Protein 6H56 (pdb70)

Structure (mmCIF, N/CA/C/O backbone):
data_6H56
#
_entry.id   6H56
#
_cell.length_a   78.310
_cell.length_b   78.310
_cell.length_c   115.344
_cell.angle_alpha   90.00
_cell.angle_beta   90.00
_cell.angle_gamma   120.00
#
_symmetry.space_group_name_H-M   'P 31'
#
loop_
_entity.id
_entity.type
_entity.pdbx_description
1 polymer 'Effector domain of Pseudomonas aeruginosa VgrG2b'
2 non-polymer 'ZINC ION'
#
loop_
_atom_site.group_PDB
_atom_site.id
_atom_site.type_symbol
_atom_site.label_atom_id
_atom_site.label_alt_id
_atom_site.label_comp_id
_atom_site.label_asym_id
_atom_site.label_entity_id
_atom_site.label_seq_id
_atom_site.pdbx_PDB_ins_code
_atom_site.Cartn_x
_atom_site.Cartn_y
_atom_site.Cartn_z
_atom_site.occupancy
_atom_site.B_iso_or_equiv
_atom_site.auth_seq_id
_atom_site.auth_comp_id
_atom_site.auth_asym_id
_atom_site.auth_atom_id
_atom_site.pdbx_PDB_model_num
ATOM 1 N N . SER A 1 68 ? 16.656 32.003 80.787 1.00 151.79 833 SER A N 1
ATOM 2 C CA . SER A 1 68 ? 15.424 32.098 79.991 1.00 147.13 833 SER A CA 1
ATOM 3 C C . SER A 1 68 ? 15.189 33.503 79.343 1.00 146.64 833 SER A C 1
ATOM 4 O O . SER A 1 68 ? 14.824 33.511 78.160 1.00 142.19 833 SER A O 1
ATOM 7 N N . PRO A 1 69 ? 15.409 34.688 80.019 1.00 143.26 834 PRO A N 1
ATOM 8 C CA . PRO A 1 69 ? 15.259 35.977 79.302 1.00 138.25 834 PRO A CA 1
ATOM 9 C C . PRO A 1 69 ? 16.451 36.199 78.355 1.00 136.20 834 PRO A C 1
ATOM 10 O O . PRO A 1 69 ? 16.388 37.031 77.444 1.00 131.70 834 PRO A O 1
ATOM 14 N N . ALA A 1 70 ? 17.533 35.412 78.580 1.00 132.62 835 ALA A N 1
ATOM 15 C CA . ALA A 1 70 ? 18.752 35.337 77.784 1.00 130.60 835 ALA A CA 1
ATOM 16 C C . ALA A 1 70 ? 18.428 34.686 76.431 1.00 126.30 835 ALA A C 1
ATOM 17 O O . ALA A 1 70 ? 18.910 35.149 75.397 1.00 122.23 835 ALA A O 1
ATOM 19 N N . SER A 1 71 ? 17.580 33.634 76.454 1.00 120.94 836 SER A N 1
ATOM 20 C CA . SER A 1 71 ? 17.121 32.856 75.302 1.00 117.12 836 SER A CA 1
ATOM 21 C C . SER A 1 71 ? 16.274 33.694 74.356 1.00 115.91 836 SER A C 1
ATOM 22 O O . SER A 1 71 ? 16.335 33.481 73.146 1.00 111.72 836 SER A O 1
ATOM 25 N N . ALA A 1 72 ? 15.464 34.629 74.915 1.00 112.81 837 ALA A N 1
ATOM 26 C CA . ALA A 1 72 ? 14.566 35.521 74.174 1.00 108.82 837 ALA A CA 1
ATOM 27 C C . ALA A 1 72 ? 15.315 36.449 73.204 1.00 110.31 837 ALA A C 1
ATOM 28 O O . ALA A 1 72 ? 15.115 36.326 71.993 1.00 106.84 837 ALA A O 1
ATOM 30 N N . VAL A 1 73 ? 16.205 37.333 73.728 1.00 108.75 838 VAL A N 1
ATOM 31 C CA . VAL A 1 73 ? 17.036 38.264 72.946 1.00 108.01 838 VAL A CA 1
ATOM 32 C C . VAL A 1 73 ? 17.822 37.477 71.891 1.00 110.53 838 VAL A C 1
ATOM 33 O O . VAL A 1 73 ? 17.812 37.861 70.724 1.00 108.40 838 VAL A O 1
ATOM 37 N N . ALA A 1 74 ? 18.455 36.357 72.299 1.00 108.05 839 ALA A N 1
ATOM 38 C CA . ALA A 1 74 ? 19.231 35.481 71.428 1.00 107.39 839 ALA A CA 1
ATOM 39 C C . ALA A 1 74 ? 18.386 34.898 70.300 1.00 105.96 839 ALA A C 1
ATOM 40 O O . ALA A 1 74 ? 18.711 35.114 69.136 1.00 103.78 839 ALA A O 1
ATOM 42 N N . GLY A 1 75 ? 17.293 34.218 70.657 1.00 100.85 840 GLY A N 1
ATOM 43 C CA . GLY A 1 75 ? 16.356 33.582 69.729 1.00 96.67 840 GLY A CA 1
ATOM 44 C C . GLY A 1 75 ? 15.786 34.516 68.682 1.00 93.95 840 GLY A C 1
ATOM 45 O O . GLY A 1 75 ? 15.772 34.170 67.496 1.00 90.03 840 GLY A O 1
ATOM 46 N N . ILE A 1 76 ? 15.341 35.726 69.118 1.00 89.42 841 ILE A N 1
ATOM 47 C CA . ILE A 1 76 ? 14.783 36.770 68.245 1.00 86.06 841 ILE A CA 1
ATOM 48 C C . ILE A 1 76 ? 15.859 37.264 67.269 1.00 90.67 841 ILE A C 1
ATOM 49 O O . ILE A 1 76 ? 15.630 37.204 66.062 1.00 87.62 841 ILE A O 1
ATOM 54 N N . ALA A 1 77 ? 17.043 37.688 67.786 1.00 90.73 842 ALA A N 1
ATOM 55 C CA . ALA A 1 77 ? 18.174 38.145 66.965 1.00 91.64 842 ALA A CA 1
ATOM 56 C C . ALA A 1 77 ? 18.609 37.092 65.946 1.00 96.13 842 ALA A C 1
ATOM 57 O O . ALA A 1 77 ? 18.720 37.434 64.772 1.00 95.81 842 ALA A O 1
ATOM 59 N N . ALA A 1 78 ? 18.783 35.809 66.373 1.00 93.15 843 ALA A N 1
ATOM 60 C CA . ALA A 1 78 ? 19.153 34.680 65.508 1.00 93.19 843 ALA A CA 1
ATOM 61 C C . ALA A 1 78 ? 18.122 34.470 64.381 1.00 97.40 843 ALA A C 1
ATOM 62 O O . ALA A 1 78 ? 18.488 34.103 63.260 1.00 97.23 843 ALA A O 1
ATOM 64 N N . ALA A 1 79 ? 16.839 34.732 64.682 1.00 93.61 844 ALA A N 1
ATOM 65 C CA . ALA A 1 79 ? 15.757 34.617 63.716 1.00 91.19 844 ALA A CA 1
ATOM 66 C C . ALA A 1 79 ? 15.794 35.766 62.692 1.00 94.90 844 ALA A C 1
ATOM 67 O O . ALA A 1 79 ? 15.547 35.527 61.507 1.00 93.72 844 ALA A O 1
ATOM 69 N N . VAL A 1 80 ? 16.125 36.998 63.136 1.00 92.33 845 VAL A N 1
ATOM 70 C CA . VAL A 1 80 ? 16.241 38.154 62.242 1.00 91.99 845 VAL A CA 1
ATOM 71 C C . VAL A 1 80 ? 17.517 38.016 61.404 1.00 98.48 845 VAL A C 1
ATOM 72 O O . VAL A 1 80 ? 17.484 38.317 60.214 1.00 98.72 845 VAL A O 1
ATOM 76 N N . GLY A 1 81 ? 18.604 37.535 62.020 1.00 96.55 846 GLY A N 1
ATOM 77 C CA . GLY A 1 81 ? 19.886 37.297 61.357 1.00 98.79 846 GL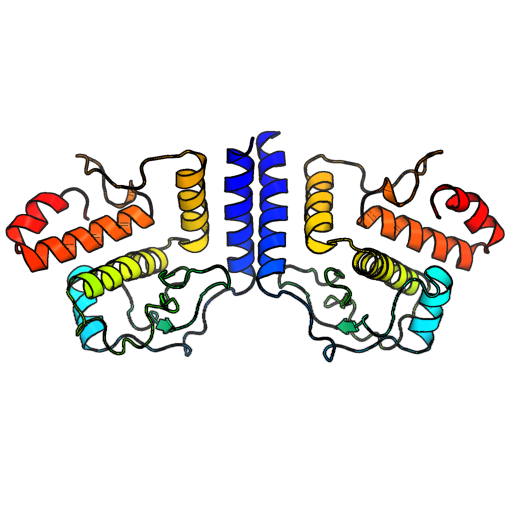Y A CA 1
ATOM 78 C C . GLY A 1 81 ? 19.737 36.351 60.185 1.00 101.55 846 GLY A C 1
ATOM 79 O O . GLY A 1 81 ? 20.190 36.650 59.076 1.00 102.44 846 GLY A O 1
ATOM 80 N N . ALA A 1 82 ? 19.009 35.238 60.413 1.00 95.95 847 ALA A N 1
ATOM 81 C CA . ALA A 1 82 ? 18.677 34.242 59.396 1.00 94.36 847 ALA A CA 1
ATOM 82 C C . ALA A 1 82 ? 17.815 34.864 58.291 1.00 94.50 847 ALA A C 1
ATOM 83 O O . ALA A 1 82 ? 17.948 34.475 57.133 1.00 93.46 847 ALA A O 1
ATOM 85 N N . ALA A 1 83 ? 16.949 35.844 58.643 1.00 89.83 848 ALA A N 1
ATOM 86 C CA . ALA A 1 83 ? 16.095 36.530 57.665 1.00 88.13 848 ALA A CA 1
ATOM 87 C C . ALA A 1 83 ? 16.912 37.457 56.776 1.00 95.89 848 ALA A C 1
ATOM 88 O O . ALA A 1 83 ? 16.706 37.441 55.562 1.00 95.51 848 ALA A O 1
ATOM 90 N N . VAL A 1 84 ? 17.862 38.233 57.361 1.00 95.48 849 VAL A N 1
ATOM 91 C CA . VAL A 1 84 ? 18.737 39.123 56.585 1.00 98.39 849 VAL A CA 1
ATOM 92 C C . VAL A 1 84 ? 19.548 38.264 55.601 1.00 105.37 849 VAL A C 1
ATOM 93 O O . VAL A 1 84 ? 19.657 38.631 54.431 1.00 106.88 849 VAL A O 1
ATOM 97 N N . ALA A 1 85 ? 20.047 37.095 56.070 1.00 102.34 850 ALA A N 1
ATOM 98 C CA . ALA A 1 85 ? 20.821 36.123 55.283 1.00 104.87 850 ALA A CA 1
ATOM 99 C C . ALA A 1 85 ? 20.084 35.634 54.039 1.00 104.23 850 ALA A C 1
ATOM 100 O O . ALA A 1 85 ? 20.643 35.711 52.948 1.00 104.79 850 ALA A O 1
ATOM 102 N N . VAL A 1 86 ? 18.822 35.180 54.203 1.00 96.74 851 VAL A N 1
ATOM 103 C CA . VAL A 1 86 ? 17.946 34.703 53.117 1.00 94.25 851 VAL A CA 1
ATOM 104 C C . VAL A 1 86 ? 17.609 35.878 52.172 1.00 98.96 851 VAL A C 1
ATOM 105 O O . VAL A 1 86 ? 17.591 35.713 50.951 1.00 99.48 851 VAL A O 1
ATOM 109 N N . GLY A 1 87 ? 17.397 37.053 52.764 1.00 96.14 852 GLY A N 1
ATOM 110 C CA . GLY A 1 87 ? 17.093 38.292 52.058 1.00 96.68 852 GLY A CA 1
ATOM 111 C C . GLY A 1 87 ? 18.196 38.726 51.123 1.00 105.14 852 GLY A C 1
ATOM 112 O O . GLY A 1 87 ? 17.943 38.936 49.934 1.00 105.18 852 GLY A O 1
ATOM 113 N N . LYS A 1 88 ? 19.429 38.835 51.663 1.00 105.65 853 LYS A N 1
ATOM 114 C CA . LYS A 1 88 ? 20.648 39.203 50.941 1.00 110.81 853 LYS A CA 1
ATOM 115 C C . LYS A 1 88 ? 21.011 38.124 49.912 1.00 118.02 853 LYS A C 1
ATOM 116 O O . LYS A 1 88 ? 21.320 38.458 48.758 1.00 120.71 853 LYS A O 1
ATOM 122 N N . LEU A 1 89 ? 20.955 36.829 50.332 1.00 113.63 854 LEU A N 1
ATOM 123 C CA . LEU A 1 89 ? 21.312 35.665 49.511 1.00 115.47 854 LEU A CA 1
ATOM 124 C C . LEU A 1 89 ? 20.499 35.554 48.230 1.00 118.92 854 LEU A C 1
ATOM 125 O O . LEU A 1 89 ? 21.034 35.847 47.160 1.00 122.34 854 LEU A O 1
ATOM 130 N N . LEU A 1 90 ? 19.213 35.170 48.334 1.00 111.42 855 LEU A N 1
ATOM 131 C CA . LEU A 1 90 ? 18.320 35.034 47.179 1.00 110.58 855 LEU A CA 1
ATOM 132 C C . LEU A 1 90 ? 17.466 36.303 46.939 1.00 115.42 855 LEU A C 1
ATOM 133 O O . LEU A 1 90 ? 16.276 36.209 46.609 1.00 113.95 855 LEU A O 1
ATOM 138 N N . GLY A 1 91 ? 18.106 37.469 47.071 1.00 114.54 856 GLY A N 1
ATOM 139 C CA . GLY A 1 91 ? 17.499 38.788 46.920 1.00 114.25 856 GLY A CA 1
ATOM 140 C C . GLY A 1 91 ? 16.680 39.028 45.665 1.00 121.26 856 GLY A C 1
ATOM 141 O O . GLY A 1 91 ? 17.212 38.946 44.553 1.00 125.18 856 GLY A O 1
ATOM 142 N N . GLY A 1 92 ? 15.386 39.315 45.855 1.00 115.57 857 GLY A N 1
ATOM 143 C CA . GLY A 1 92 ? 14.445 39.611 44.778 1.00 115.99 857 GLY A CA 1
ATOM 144 C C . GLY A 1 92 ? 14.036 38.419 43.928 1.00 121.72 857 GLY A C 1
ATOM 145 O O . GLY A 1 92 ? 14.897 37.650 43.481 1.00 125.83 857 GLY A O 1
ATOM 146 N N . PRO A 1 93 ? 12.722 38.260 43.628 1.00 114.30 858 PRO A N 1
ATOM 147 C CA . PRO A 1 93 ? 12.296 37.115 42.807 1.00 113.68 858 PRO A CA 1
ATOM 148 C C . PRO A 1 93 ? 12.278 37.390 41.302 1.00 118.45 858 PRO A C 1
ATOM 149 O O . PRO A 1 93 ? 12.189 38.548 40.886 1.00 118.86 858 PRO A O 1
ATOM 153 N N . ASP A 1 94 ? 12.338 36.313 40.487 1.00 115.86 859 ASP A N 1
ATOM 154 C CA . ASP A 1 94 ? 12.283 36.389 39.023 1.00 119.17 859 ASP A CA 1
ATOM 155 C C . ASP A 1 94 ? 10.833 36.665 38.590 1.00 120.99 859 ASP A C 1
ATOM 156 O O . ASP A 1 94 ? 9.967 35.781 38.684 1.00 117.95 859 ASP A O 1
ATOM 161 N N . ALA A 1 95 ? 10.572 37.909 38.136 1.00 118.96 860 ALA A N 1
ATOM 162 C CA . ALA A 1 95 ? 9.249 38.377 37.702 1.00 117.71 860 ALA A CA 1
ATOM 163 C C . ALA A 1 95 ? 8.568 37.436 36.712 1.00 123.86 860 ALA A C 1
ATOM 164 O O . ALA A 1 95 ? 7.357 37.237 36.804 1.00 121.29 860 ALA A O 1
ATOM 166 N N . GLU A 1 96 ? 9.360 36.837 35.793 1.00 125.17 861 GLU A N 1
ATOM 167 C CA . GLU A 1 96 ? 8.912 35.906 34.745 1.00 127.42 861 GLU A CA 1
ATOM 168 C C . GLU A 1 96 ? 8.664 34.461 35.234 1.00 127.47 861 GLU A C 1
ATOM 169 O O . GLU A 1 96 ? 8.033 33.678 34.505 1.00 128.84 861 GLU A O 1
ATOM 175 N N . ALA A 1 97 ? 9.151 34.112 36.456 1.00 118.03 862 ALA A N 1
ATOM 176 C CA . ALA A 1 97 ? 9.005 32.772 37.029 1.00 114.84 862 ALA A CA 1
ATOM 177 C C . ALA A 1 97 ? 7.728 32.601 37.814 1.00 110.85 862 ALA A C 1
ATOM 178 O O . ALA A 1 97 ? 7.181 33.577 38.327 1.00 107.32 862 ALA A O 1
ATOM 180 N N . GLY A 1 98 ? 7.273 31.354 37.904 1.00 105.00 863 GLY A N 1
ATOM 181 C CA . GLY A 1 98 ? 6.076 30.986 38.643 1.00 100.21 863 GLY A CA 1
ATOM 182 C C . GLY A 1 98 ? 4.853 30.795 37.784 1.00 103.57 863 GLY A C 1
ATOM 183 O O . GLY A 1 98 ? 4.774 29.841 37.014 1.00 107.36 863 GLY A O 1
ATOM 184 N N . ARG A 1 99 ? 3.883 31.702 37.935 1.00 96.40 864 ARG A N 1
ATOM 185 C CA . ARG A 1 99 ? 2.560 31.715 37.285 1.00 95.77 864 ARG A CA 1
ATOM 186 C C . ARG A 1 99 ? 1.910 33.045 37.708 1.00 96.74 864 ARG A C 1
ATOM 187 O O . ARG A 1 99 ? 2.087 33.446 38.850 1.00 93.87 864 ARG A O 1
ATOM 195 N N . ALA A 1 100 ? 1.194 33.741 36.823 1.00 94.57 865 ALA A N 1
ATOM 196 C CA . ALA A 1 100 ? 0.560 35.005 37.226 1.00 92.78 865 ALA A CA 1
ATOM 197 C C . ALA A 1 100 ? -0.875 34.767 37.647 1.00 93.97 865 ALA A C 1
ATOM 198 O O . ALA A 1 100 ? -1.456 33.752 37.267 1.00 95.05 865 ALA A O 1
ATOM 200 N N . LEU A 1 101 ? -1.455 35.690 38.435 1.00 87.81 866 LEU A N 1
ATOM 201 C CA . LEU A 1 101 ? -2.842 35.572 38.921 1.00 85.75 866 LEU A CA 1
ATOM 202 C C . LEU A 1 101 ? -3.852 35.364 37.779 1.00 92.11 866 LEU A C 1
ATOM 203 O O . LEU A 1 101 ? -3.737 36.004 36.731 1.00 93.76 866 LEU A O 1
ATOM 208 N N . SER A 1 102 ? -4.828 34.470 37.988 1.00 89.02 867 SER A N 1
ATOM 209 C CA . SER A 1 102 ? -5.891 34.205 37.018 1.00 92.21 867 SER A CA 1
ATOM 210 C C . SER A 1 102 ? -6.965 35.309 37.068 1.00 96.72 867 SER A C 1
ATOM 211 O O . SER A 1 102 ? -7.018 36.086 38.027 1.00 93.65 867 SER A O 1
ATOM 214 N N . GLU A 1 103 ? -7.832 35.353 36.048 1.00 97.14 868 GLU A N 1
ATOM 215 C CA . GLU A 1 103 ? -8.918 36.329 35.923 1.00 98.36 868 GLU A CA 1
ATOM 216 C C . GLU A 1 103 ? -9.800 36.342 37.185 1.00 102.33 868 GLU A C 1
ATOM 217 O O . GLU A 1 103 ? -10.027 37.411 37.756 1.00 102.26 868 GLU A O 1
ATOM 223 N N . GLY A 1 104 ? -10.213 35.154 37.640 1.00 98.15 869 GLY A N 1
ATOM 224 C CA . GLY A 1 104 ? -11.008 34.974 38.851 1.00 95.94 869 GLY A CA 1
ATOM 225 C C . GLY A 1 104 ? -10.272 35.399 40.109 1.00 95.56 869 GLY A C 1
ATOM 226 O O . GLY A 1 104 ? -10.859 36.049 40.976 1.00 93.26 869 GLY A O 1
ATOM 227 N N . GLU A 1 105 ? -8.972 35.042 40.207 1.00 91.18 870 GLU A N 1
ATOM 228 C CA . GLU A 1 105 ? -8.096 35.396 41.329 1.00 88.39 870 GLU A CA 1
ATOM 229 C C . GLU A 1 105 ? -7.923 36.913 41.430 1.00 92.25 870 GLU A C 1
ATOM 230 O O . GLU A 1 105 ? -7.963 37.437 42.544 1.00 89.52 870 GLU A O 1
ATOM 236 N N . ILE A 1 106 ? -7.730 37.616 40.273 1.00 91.35 871 ILE A N 1
ATOM 237 C CA . ILE A 1 106 ? -7.578 39.081 40.234 1.00 91.72 871 ILE A CA 1
ATOM 238 C C . ILE A 1 106 ? -8.876 39.703 40.707 1.00 96.20 871 ILE A C 1
ATOM 239 O O . ILE A 1 106 ? -8.833 40.637 41.503 1.00 96.16 871 ILE A O 1
ATOM 244 N N . SER A 1 107 ? -10.021 39.147 40.264 1.00 92.81 872 SER A N 1
ATOM 245 C CA . SER A 1 107 ? -11.344 39.608 40.671 1.00 93.32 872 SER A CA 1
ATOM 246 C C . SER A 1 107 ? -11.539 39.429 42.171 1.00 95.68 872 SER A C 1
ATOM 247 O O . SER A 1 107 ? -12.005 40.360 42.834 1.00 96.63 872 SER A O 1
ATOM 250 N N . LEU A 1 108 ? -11.165 38.244 42.704 1.00 89.57 873 LEU A N 1
ATOM 251 C CA . LEU A 1 108 ? -11.303 37.893 44.123 1.00 87.27 873 LEU A CA 1
ATOM 252 C C . LEU A 1 108 ? -10.603 38.920 45.015 1.00 90.56 873 LEU A C 1
ATOM 253 O O . LEU A 1 108 ? -11.244 39.525 45.870 1.00 91.21 873 LEU A O 1
ATOM 258 N N . ALA A 1 109 ? -9.313 39.157 44.756 1.00 86.03 874 ALA A N 1
ATOM 259 C CA . ALA A 1 109 ? -8.478 40.099 45.487 1.00 84.39 874 ALA A CA 1
ATOM 260 C C . ALA A 1 109 ? -8.911 41.541 45.266 1.00 89.65 874 ALA A C 1
ATOM 261 O O . ALA A 1 109 ? -8.854 42.321 46.213 1.00 89.90 874 ALA A O 1
ATOM 263 N N . LYS A 1 110 ? -9.383 41.894 44.044 1.00 86.85 875 LYS A N 1
ATOM 264 C CA . LYS A 1 110 ? -9.843 43.256 43.734 1.00 88.40 875 LYS A CA 1
ATOM 265 C C . LYS A 1 110 ? -10.984 43.673 44.644 1.00 94.37 875 LYS A C 1
ATOM 266 O O . LYS A 1 110 ? -11.039 44.828 45.057 1.00 95.30 875 LYS A O 1
ATOM 272 N N . GLY A 1 111 ? -11.841 42.711 45.000 1.00 91.28 876 GLY A N 1
ATOM 273 C CA . GLY A 1 111 ? -12.973 42.911 45.903 1.00 91.83 876 GLY A CA 1
ATOM 274 C C . GLY A 1 111 ? -12.559 43.240 47.326 1.00 92.77 876 GLY A C 1
ATOM 275 O O . GLY A 1 111 ? -13.355 43.780 48.105 1.00 93.58 876 GLY A O 1
ATOM 276 N N . VAL A 1 112 ? -11.304 42.911 47.670 1.00 85.68 877 VAL A N 1
ATOM 277 C CA . VAL A 1 112 ? -10.749 43.187 48.983 1.00 83.90 877 VAL A CA 1
ATOM 278 C C . VAL A 1 112 ? -9.825 44.409 48.888 1.00 88.10 877 VAL A C 1
ATOM 279 O O . VAL A 1 112 ? -10.161 45.458 49.422 1.00 89.56 877 VAL A O 1
ATOM 283 N N . PHE A 1 113 ? -8.695 44.274 48.172 1.00 83.90 878 PHE A N 1
ATOM 284 C CA . PHE A 1 113 ? -7.618 45.263 48.034 1.00 84.27 878 PHE A CA 1
ATOM 285 C C . PHE A 1 113 ? -7.874 46.349 46.994 1.00 92.25 878 PHE A C 1
ATOM 286 O O . PHE A 1 113 ? -7.294 47.422 47.123 1.00 94.09 878 PHE A O 1
ATOM 294 N N . GLY A 1 114 ? -8.728 46.083 46.002 1.00 90.10 879 GLY A N 1
ATOM 295 C CA . GLY A 1 114 ? -9.049 47.045 44.950 1.00 93.46 879 GLY A CA 1
ATOM 296 C C . GLY A 1 114 ? -7.884 47.318 44.027 1.00 99.00 879 GLY A C 1
ATOM 297 O O . GLY A 1 114 ? -7.218 46.383 43.576 1.00 96.53 879 GLY A O 1
ATOM 298 N N . ASP A 1 115 ? -7.620 48.604 43.753 1.00 100.39 880 ASP A N 1
ATOM 299 C CA . ASP A 1 115 ? -6.498 49.006 42.898 1.00 102.78 880 ASP A CA 1
ATOM 300 C C . ASP A 1 115 ? -5.271 49.437 43.723 1.00 105.32 880 ASP A C 1
ATOM 301 O O . ASP A 1 115 ? -4.381 50.100 43.191 1.00 107.19 880 ASP A O 1
ATOM 306 N N . SER A 1 116 ? -5.206 49.014 45.012 1.00 98.93 881 SER A N 1
ATOM 307 C CA . SER A 1 116 ? -4.084 49.307 45.917 1.00 97.91 881 SER A CA 1
ATOM 308 C C . SER A 1 116 ? -2.854 48.462 45.600 1.00 100.50 881 SER A C 1
ATOM 309 O O . SER A 1 116 ? -1.751 48.835 46.004 1.00 101.74 881 SER A O 1
ATOM 312 N N . ILE A 1 117 ? -3.033 47.330 44.885 1.00 94.58 882 ILE A N 1
ATOM 313 C CA . ILE A 1 117 ? -1.916 46.465 44.504 1.00 92.87 882 ILE A CA 1
ATOM 314 C C . ILE A 1 117 ? -1.872 46.200 42.999 1.00 99.01 882 ILE A C 1
ATOM 315 O O . ILE A 1 117 ? -2.913 46.124 42.345 1.00 98.74 882 ILE A O 1
ATOM 320 N N . ASP A 1 118 ? -0.636 46.140 42.451 1.00 97.82 883 ASP A N 1
ATOM 321 C CA . ASP A 1 118 ? -0.348 45.863 41.043 1.00 100.09 883 ASP A CA 1
ATOM 322 C C . ASP A 1 118 ? -0.234 44.355 40.933 1.00 101.37 883 ASP A C 1
ATOM 323 O O . ASP A 1 118 ? 0.780 43.766 41.316 1.00 98.87 883 ASP A O 1
ATOM 328 N N . TYR A 1 119 ? -1.321 43.731 40.457 1.00 98.75 884 TYR A N 1
ATOM 329 C CA . TYR A 1 119 ? -1.490 42.284 40.340 1.00 96.90 884 TYR A CA 1
ATOM 330 C C . TYR A 1 119 ? -0.544 41.649 39.312 1.00 104.66 884 TYR A C 1
ATOM 331 O O . TYR A 1 119 ? -0.369 40.424 39.301 1.00 103.16 884 TYR A O 1
ATOM 340 N N . SER A 1 120 ? 0.090 42.496 38.482 1.00 105.98 885 SER A N 1
ATOM 341 C CA . SER A 1 120 ? 1.062 42.106 37.464 1.00 109.17 885 SER A CA 1
ATOM 342 C C . SER A 1 120 ? 2.314 41.528 38.155 1.00 111.33 885 SER A C 1
ATOM 343 O O . SER A 1 120 ? 2.749 40.434 37.798 1.00 112.56 885 SER A O 1
ATOM 346 N N . THR A 1 121 ? 2.836 42.244 39.177 1.00 104.60 886 THR A N 1
ATOM 347 C CA . THR A 1 121 ? 3.990 41.910 40.024 1.00 102.17 886 THR A CA 1
ATOM 348 C C . THR A 1 121 ? 3.841 40.524 40.685 1.00 99.96 886 THR A C 1
ATOM 349 O O . THR A 1 121 ? 4.782 39.727 40.648 1.00 100.72 886 THR A O 1
ATOM 353 N N . VAL A 1 122 ? 2.654 40.265 41.283 1.00 90.33 887 VAL A N 1
ATOM 354 C CA . VAL A 1 122 ? 2.245 39.066 42.034 1.00 85.49 887 VAL A CA 1
ATOM 355 C C . VAL A 1 122 ? 2.412 37.789 41.220 1.00 89.64 887 VAL A C 1
ATOM 356 O O . VAL A 1 122 ? 1.881 37.700 40.111 1.00 92.75 887 VAL A O 1
ATOM 360 N N . ARG A 1 123 ? 3.149 36.804 41.767 1.00 83.20 888 ARG A N 1
ATOM 361 C CA . ARG A 1 123 ? 3.410 35.527 41.098 1.00 83.85 888 ARG A CA 1
ATOM 362 C C . ARG A 1 123 ? 3.207 34.343 42.027 1.00 85.18 888 ARG A C 1
ATOM 363 O O . ARG A 1 123 ? 3.759 34.325 43.123 1.00 84.70 888 ARG A O 1
ATOM 371 N N . LEU A 1 124 ? 2.453 33.342 41.582 1.00 80.66 889 LEU A N 1
ATOM 372 C CA . LEU A 1 124 ? 2.158 32.145 42.363 1.00 79.96 889 LEU A CA 1
ATOM 373 C C . LEU A 1 124 ? 3.096 31.011 41.992 1.00 88.55 889 LEU A C 1
ATOM 374 O O . LEU A 1 124 ? 2.933 30.365 40.955 1.00 91.10 889 LEU A O 1
ATOM 379 N N . ARG A 1 125 ? 4.102 30.783 42.841 1.00 86.21 890 ARG A N 1
ATOM 380 C CA . ARG A 1 125 ? 5.114 29.754 42.622 1.00 89.46 890 ARG A CA 1
ATOM 381 C C . ARG A 1 125 ? 4.804 28.499 43.451 1.00 96.17 890 ARG A C 1
ATOM 382 O O . ARG A 1 125 ? 4.672 28.600 44.675 1.00 94.33 890 ARG A O 1
ATOM 390 N N . ASP A 1 126 ? 4.651 27.326 42.782 1.00 96.36 891 ASP A N 1
ATOM 391 C CA . ASP A 1 126 ? 4.371 26.050 43.448 1.00 97.91 891 ASP A CA 1
ATOM 392 C C . ASP A 1 126 ? 5.702 25.343 43.783 1.00 104.09 891 ASP A C 1
ATOM 393 O O . ASP A 1 126 ? 5.998 24.245 43.313 1.00 107.79 891 ASP A O 1
ATOM 398 N N . GLU A 1 127 ? 6.507 26.034 44.605 1.00 98.63 892 GLU A N 1
ATOM 399 C CA . GLU A 1 127 ? 7.838 25.676 45.103 1.00 100.24 892 GLU A CA 1
ATOM 400 C C . GLU A 1 127 ? 8.092 26.400 46.450 1.00 99.82 892 GLU A C 1
ATOM 401 O O . GLU A 1 127 ? 7.574 27.504 46.655 1.00 94.92 892 GLU A O 1
ATOM 407 N N . ASP A 1 128 ? 8.884 25.780 47.355 1.00 98.06 893 ASP A N 1
ATOM 408 C CA . ASP A 1 128 ? 9.210 26.353 48.668 1.00 96.09 893 ASP A CA 1
ATOM 409 C C . ASP A 1 128 ? 10.133 27.563 48.527 1.00 100.28 893 ASP A C 1
ATOM 410 O O . ASP A 1 128 ? 10.955 27.601 47.615 1.00 103.10 893 ASP A O 1
ATOM 415 N N . TYR A 1 129 ? 9.995 28.546 49.426 1.00 94.38 894 TYR A N 1
ATOM 416 C CA . TYR A 1 129 ? 10.842 29.741 49.448 1.00 94.30 894 TYR A CA 1
ATOM 417 C C . TYR A 1 129 ? 12.218 29.376 50.030 1.00 104.25 894 TYR A C 1
ATOM 418 O O . TYR A 1 129 ? 13.245 29.900 49.596 1.00 105.78 894 TYR A O 1
ATOM 427 N N . VAL A 1 130 ? 12.206 28.482 51.034 1.00 103.41 895 VAL A N 1
ATOM 428 C CA . VAL A 1 130 ? 13.342 27.984 51.810 1.00 106.11 895 VAL A CA 1
ATOM 429 C C . VAL A 1 130 ? 13.174 26.466 52.061 1.00 114.48 895 VAL A C 1
ATOM 430 O O . VAL A 1 130 ? 12.037 26.017 52.215 1.00 113.73 895 VAL A O 1
ATOM 434 N N . PRO A 1 131 ? 14.253 25.649 52.131 1.00 115.46 896 PRO A N 1
ATOM 435 C CA . PRO A 1 131 ? 14.053 24.204 52.370 1.00 118.41 896 PRO A CA 1
ATOM 436 C C . PRO A 1 131 ? 13.339 23.839 53.685 1.00 121.04 896 PRO A C 1
ATOM 437 O O . PRO A 1 131 ? 12.693 22.791 53.743 1.00 122.39 896 PRO A O 1
ATOM 441 N N . TRP A 1 132 ? 13.433 24.703 54.723 1.00 115.01 897 TRP A N 1
ATOM 442 C CA . TRP A 1 132 ? 12.810 24.467 56.030 1.00 114.69 897 TRP A CA 1
ATOM 443 C C . TRP A 1 132 ? 11.312 24.842 56.096 1.00 117.68 897 TRP A C 1
ATOM 444 O O . TRP A 1 132 ? 10.688 24.678 57.156 1.00 116.76 897 TRP A O 1
ATOM 455 N N . GLN A 1 133 ? 10.732 25.326 54.967 1.00 113.03 898 GLN A N 1
ATOM 456 C CA . GLN A 1 133 ? 9.310 25.660 54.866 1.00 109.57 898 GLN A CA 1
ATOM 457 C C . GLN A 1 133 ? 8.541 24.331 54.883 1.00 115.86 898 GLN A C 1
ATOM 458 O O . GLN A 1 133 ? 8.966 23.359 54.237 1.00 117.81 898 GLN A O 1
ATOM 464 N N . GLY A 1 134 ? 7.463 24.296 55.665 1.00 112.17 899 GLY A N 1
ATOM 465 C CA . GLY A 1 134 ? 6.634 23.108 55.844 1.00 115.20 899 GLY A CA 1
ATOM 466 C C . GLY A 1 134 ? 5.843 22.653 54.630 1.00 120.99 899 GLY A C 1
ATOM 467 O O . GLY A 1 134 ? 5.670 23.412 53.669 1.00 117.69 899 GLY A O 1
ATOM 468 N N . LYS A 1 135 ? 5.356 21.391 54.681 1.00 122.87 900 LYS A N 1
ATOM 469 C CA . LYS A 1 135 ? 4.532 20.755 53.641 1.00 124.96 900 LYS A CA 1
ATOM 470 C C . LYS A 1 135 ? 3.164 21.446 53.592 1.00 128.11 900 LYS A C 1
ATOM 471 O O . LYS A 1 135 ? 2.660 21.745 52.507 1.00 127.02 900 LYS A O 1
ATOM 477 N N . ASP A 1 136 ? 2.592 21.733 54.771 1.00 124.78 901 ASP A N 1
ATOM 478 C CA . ASP A 1 136 ? 1.308 22.409 54.897 1.00 123.04 901 ASP A CA 1
ATOM 479 C C . ASP A 1 136 ? 1.543 23.876 55.323 1.00 120.10 901 ASP A C 1
ATOM 480 O O . ASP A 1 136 ? 0.997 24.326 56.332 1.00 119.24 901 ASP A O 1
ATOM 485 N N . TYR A 1 137 ? 2.342 24.626 54.541 1.00 111.76 902 TYR A N 1
ATOM 486 C CA . TYR A 1 137 ? 2.668 26.019 54.862 1.00 106.95 902 TYR A CA 1
ATOM 487 C C . TYR A 1 137 ? 2.845 26.851 53.592 1.00 102.13 902 TYR A C 1
ATOM 488 O O . TYR A 1 137 ? 3.103 26.286 52.533 1.00 102.17 902 TYR A O 1
ATOM 497 N N . VAL A 1 138 ? 2.658 28.185 53.688 1.00 92.51 903 VAL A N 1
ATOM 498 C CA . VAL A 1 138 ? 2.733 29.133 52.556 1.00 89.39 903 VAL A CA 1
ATOM 499 C C . VAL A 1 138 ? 3.537 30.375 52.956 1.00 89.18 903 VAL A C 1
ATOM 500 O O . VAL A 1 138 ? 3.322 30.912 54.047 1.00 88.10 903 VAL A O 1
ATOM 504 N N . MET A 1 139 ? 4.421 30.855 52.068 1.00 84.01 904 MET A N 1
ATOM 505 C CA . MET A 1 139 ? 5.217 32.050 52.350 1.00 82.87 904 MET A CA 1
ATOM 506 C C . MET A 1 139 ? 5.016 33.132 51.310 1.00 84.29 904 MET A C 1
ATOM 507 O O . MET A 1 139 ? 4.822 32.809 50.141 1.00 85.43 904 MET A O 1
ATOM 512 N N . ALA A 1 140 ? 5.051 34.410 51.725 1.00 77.52 905 ALA A N 1
ATOM 513 C CA . ALA A 1 140 ? 4.878 35.549 50.812 1.00 77.03 905 ALA A CA 1
ATOM 514 C C . ALA A 1 140 ? 5.863 36.694 51.206 1.00 81.64 905 ALA A C 1
ATOM 515 O O . ALA A 1 140 ? 5.433 37.779 51.621 1.00 80.10 905 ALA A O 1
ATOM 517 N N . PRO A 1 141 ? 7.204 36.472 51.083 1.00 79.82 906 PRO A N 1
ATOM 518 C CA . PRO A 1 141 ? 8.162 37.480 51.580 1.00 80.21 906 PRO A CA 1
ATOM 519 C C . PRO A 1 141 ? 8.552 38.623 50.648 1.00 85.44 906 PRO A C 1
ATOM 520 O O . PRO A 1 141 ? 8.879 39.720 51.120 1.00 85.09 906 PRO A O 1
ATOM 524 N N . ASN A 1 142 ? 8.554 38.355 49.343 1.00 83.52 907 ASN A N 1
ATOM 525 C CA . ASN A 1 142 ? 8.997 39.265 48.290 1.00 86.26 907 ASN A CA 1
ATOM 526 C C . ASN A 1 142 ? 7.907 39.810 47.336 1.00 92.13 907 ASN A C 1
ATOM 527 O O . ASN A 1 142 ? 8.238 40.484 46.356 1.00 95.01 907 ASN A O 1
ATOM 532 N N . GLY A 1 143 ? 6.639 39.514 47.610 1.00 87.26 908 GLY A N 1
ATOM 533 C CA . GLY A 1 143 ? 5.544 39.946 46.747 1.00 87.30 908 GLY A CA 1
ATOM 534 C C . GLY A 1 143 ? 5.147 38.900 45.723 1.00 91.19 908 GLY A C 1
ATOM 535 O O . GLY A 1 143 ? 4.494 39.220 44.723 1.00 92.57 908 GLY A O 1
ATOM 536 N N . HIS A 1 144 ? 5.589 37.643 45.968 1.00 85.40 909 HIS A N 1
ATOM 537 C CA . HIS A 1 144 ? 5.302 36.408 45.233 1.00 84.60 909 HIS A CA 1
ATOM 538 C C . HIS A 1 144 ? 4.852 35.419 46.313 1.00 85.06 909 HIS A C 1
ATOM 539 O O . HIS A 1 144 ? 5.329 35.500 47.442 1.00 84.37 909 HIS A O 1
ATOM 546 N N . ILE A 1 145 ? 3.962 34.493 45.983 1.00 79.84 910 ILE A N 1
ATOM 547 C CA . ILE A 1 145 ? 3.444 33.523 46.951 1.00 78.12 910 ILE A CA 1
ATOM 548 C C . ILE A 1 145 ? 4.043 32.145 46.682 1.00 84.15 910 ILE A C 1
ATOM 549 O O . ILE A 1 145 ? 3.975 31.646 45.563 1.00 86.39 910 ILE A O 1
ATOM 554 N N . TYR A 1 146 ? 4.626 31.537 47.703 1.00 81.10 911 TYR A N 1
ATOM 555 C CA . TYR A 1 146 ? 5.282 30.239 47.597 1.00 84.77 911 TYR A CA 1
ATOM 556 C C . TYR A 1 146 ? 4.445 29.181 48.283 1.00 89.66 911 TYR A C 1
ATOM 557 O O . TYR A 1 146 ? 4.301 29.221 49.506 1.00 89.83 911 TYR A O 1
ATOM 566 N N . PHE A 1 147 ? 3.906 28.230 47.515 1.00 87.25 912 PHE A N 1
ATOM 567 C CA . PHE A 1 147 ? 3.057 27.172 48.055 1.00 88.11 912 PHE A CA 1
ATOM 568 C C . PHE A 1 147 ? 3.807 25.914 48.449 1.00 95.95 912 PHE A C 1
ATOM 569 O O . PHE A 1 147 ? 4.618 25.413 47.682 1.00 99.59 912 PHE A O 1
ATOM 577 N N . GLY A 1 148 ? 3.496 25.401 49.636 1.00 92.61 913 GLY A N 1
ATOM 578 C CA . GLY A 1 148 ? 4.072 24.177 50.184 1.00 96.08 913 GLY A CA 1
ATOM 579 C C . GLY A 1 148 ? 3.645 22.936 49.432 1.00 105.09 913 GLY A C 1
ATOM 580 O O . GLY A 1 148 ? 2.852 23.028 48.494 1.00 103.99 913 GLY A O 1
ATOM 581 N N . GLU A 1 149 ? 4.170 21.768 49.839 1.00 107.76 914 GLU A N 1
ATOM 582 C CA . GLU A 1 149 ? 3.913 20.476 49.191 1.00 113.58 914 GLU A CA 1
ATOM 583 C C . GLU A 1 149 ? 2.443 20.046 49.164 1.00 119.74 914 GLU A C 1
ATOM 584 O O . GLU A 1 149 ? 1.995 19.487 48.158 1.00 121.86 914 GLU A O 1
ATOM 590 N N . GLU A 1 150 ? 1.699 20.307 50.250 1.00 115.72 915 GLU A N 1
ATOM 591 C CA . GLU A 1 150 ? 0.287 19.932 50.354 1.00 117.25 915 GLU A CA 1
ATOM 592 C C . GLU A 1 150 ? -0.683 20.964 49.732 1.00 117.31 915 GLU A C 1
ATOM 593 O O . GLU A 1 150 ? -1.878 20.686 49.625 1.00 118.80 915 GLU A O 1
ATOM 599 N N . LEU A 1 151 ? -0.167 22.124 49.286 1.00 109.33 916 LEU A N 1
ATOM 600 C CA . LEU A 1 151 ? -0.968 23.204 48.698 1.00 105.91 916 LEU A CA 1
ATOM 601 C C . LEU A 1 151 ? -0.644 23.471 47.210 1.00 110.43 916 LEU A C 1
ATOM 602 O O . LEU A 1 151 ? -0.868 24.577 46.705 1.00 107.36 916 LEU A O 1
ATOM 607 N N . ARG A 1 152 ? -0.168 22.428 46.502 1.00 111.02 917 ARG A N 1
ATOM 608 C CA . ARG A 1 152 ? 0.246 22.508 45.100 1.00 112.34 917 ARG A CA 1
ATOM 609 C C . ARG A 1 152 ? -0.712 21.870 44.117 1.00 120.11 917 ARG A C 1
ATOM 610 O O . ARG A 1 152 ? -1.222 20.773 44.358 1.00 124.07 917 ARG A O 1
ATOM 618 N N . GLY A 1 153 ? -0.883 22.534 42.980 1.00 115.18 918 GLY A N 1
ATOM 619 C CA . GLY A 1 153 ? -1.741 22.067 41.900 1.00 117.27 918 GLY A CA 1
ATOM 620 C C . GLY A 1 153 ? -2.978 22.910 41.702 1.00 117.78 918 GLY A C 1
ATOM 621 O O . GLY A 1 153 ? -3.773 22.628 40.804 1.00 121.36 918 GLY A O 1
ATOM 622 N N . VAL A 1 154 ? -3.153 23.946 42.539 1.00 108.08 919 VAL A N 1
ATOM 623 C CA . VAL A 1 154 ? -4.295 24.856 42.480 1.00 105.18 919 VAL A CA 1
ATOM 624 C C . VAL A 1 154 ? -4.086 25.872 41.343 1.00 108.84 919 VAL A C 1
ATOM 625 O O . VAL A 1 154 ? -3.261 26.784 41.464 1.00 106.54 919 VAL A O 1
ATOM 629 N N . ALA A 1 155 ? -4.822 25.681 40.228 1.00 107.89 920 ALA A N 1
ATOM 630 C CA . ALA A 1 155 ? -4.777 26.541 39.044 1.00 107.67 920 ALA A CA 1
ATOM 631 C C . ALA A 1 155 ? -5.534 27.839 39.295 1.00 108.99 920 ALA A C 1
ATOM 632 O O . ALA A 1 155 ? -5.056 28.896 38.894 1.00 107.79 920 ALA A O 1
ATOM 634 N N . ASP A 1 156 ? -6.707 27.766 39.955 1.00 105.14 921 ASP A N 1
ATOM 635 C CA . ASP A 1 156 ? -7.515 28.936 40.286 1.00 103.07 921 ASP A CA 1
ATOM 636 C C . ASP A 1 156 ? -8.016 28.845 41.726 1.00 105.98 921 ASP A C 1
ATOM 637 O O . ASP A 1 156 ? -8.803 27.943 42.058 1.00 108.39 921 ASP A O 1
ATOM 642 N N . TRP A 1 157 ? -7.532 29.780 42.580 1.00 98.31 922 TRP A N 1
ATOM 643 C CA . TRP A 1 157 ? -7.895 29.896 43.993 1.00 96.30 922 TRP A CA 1
ATOM 644 C C . TRP A 1 157 ? -9.339 30.364 44.168 1.00 99.03 922 TRP A C 1
ATOM 645 O O . TRP A 1 157 ? -9.989 29.961 45.128 1.00 98.62 922 TRP A O 1
ATOM 656 N N . SER A 1 158 ? -9.857 31.164 43.211 1.00 95.90 923 SER A N 1
ATOM 657 C CA . SER A 1 158 ? -11.238 31.667 43.193 1.00 96.23 923 SER A CA 1
ATOM 658 C C . SER A 1 158 ? -12.270 30.557 42.931 1.00 103.88 923 SER A C 1
ATOM 659 O O . SER A 1 158 ? -13.471 30.790 43.102 1.00 106.30 923 SER A O 1
ATOM 662 N N . LEU A 1 159 ? -11.816 29.365 42.497 1.00 100.78 924 LEU A N 1
ATOM 663 C CA . LEU A 1 159 ? -12.706 28.234 42.217 1.00 103.71 924 LEU A CA 1
ATOM 664 C C . LEU A 1 159 ? -12.507 27.082 43.227 1.00 107.67 924 LEU A C 1
ATOM 665 O O . LEU A 1 159 ? -12.880 25.928 42.972 1.00 110.74 924 LEU A O 1
ATOM 670 N N . GLU A 1 160 ? -11.963 27.444 44.410 1.00 100.56 925 GLU A N 1
ATOM 671 C CA . GLU A 1 160 ? -11.690 26.577 45.561 1.00 100.78 925 GLU A CA 1
ATOM 672 C C . GLU A 1 160 ? -12.647 26.959 46.698 1.00 103.95 925 GLU A C 1
ATOM 673 O O . GLU A 1 160 ? -13.309 27.998 46.603 1.00 102.26 925 GLU A O 1
ATOM 679 N N . SER A 1 161 ? -12.684 26.148 47.791 1.00 101.05 926 SER A N 1
ATOM 680 C CA . SER A 1 161 ? -13.530 26.384 48.973 1.00 100.43 926 SER A CA 1
ATOM 681 C C . SER A 1 161 ? -13.341 27.793 49.575 1.00 98.72 926 SER A C 1
ATOM 682 O O . SER A 1 161 ? -12.304 28.420 49.354 1.00 94.38 926 SER A O 1
ATOM 685 N N . LEU A 1 162 ? -14.359 28.303 50.302 1.00 95.63 927 LEU A N 1
ATOM 686 C CA . LEU A 1 162 ? -14.296 29.642 50.894 1.00 91.89 927 LEU A CA 1
ATOM 687 C C . LEU A 1 162 ? -13.124 29.770 51.858 1.00 92.78 927 LEU A C 1
ATOM 688 O O . LEU A 1 162 ? -12.477 30.820 51.885 1.00 89.29 927 LEU A O 1
ATOM 693 N N . GLN A 1 163 ? -12.823 28.691 52.606 1.00 91.18 928 GLN A N 1
ATOM 694 C CA . GLN A 1 163 ? -11.680 28.671 53.521 1.00 89.79 928 GLN A CA 1
ATOM 695 C C . GLN A 1 163 ? -10.364 28.711 52.742 1.00 90.30 928 GLN A C 1
ATOM 696 O O . GLN A 1 163 ? -9.444 29.446 53.132 1.00 87.12 928 GLN A O 1
ATOM 702 N N . ARG A 1 164 ? -10.317 28.003 51.589 1.00 87.05 929 ARG A N 1
ATOM 703 C CA . ARG A 1 164 ? -9.150 28.038 50.712 1.00 84.80 929 ARG A CA 1
ATOM 704 C C . ARG A 1 164 ? -8.985 29.424 50.091 1.00 86.64 929 ARG A C 1
ATOM 705 O O . ARG A 1 164 ? -7.858 29.889 49.958 1.00 86.40 929 ARG A O 1
ATOM 713 N N . GLN A 1 165 ? -10.088 30.123 49.813 1.00 82.23 930 GLN A N 1
ATOM 714 C CA . GLN A 1 165 ? -10.072 31.483 49.267 1.00 80.33 930 GLN A CA 1
ATOM 715 C C . GLN A 1 165 ? -9.600 32.476 50.313 1.00 82.31 930 GLN A C 1
ATOM 716 O O . GLN A 1 165 ? -8.968 33.475 49.974 1.00 79.53 930 GLN A O 1
ATOM 722 N N . GLY A 1 166 ? -9.941 32.206 51.570 1.00 81.16 931 GLY A N 1
ATOM 723 C CA . GLY A 1 166 ? -9.556 33.034 52.705 1.00 80.52 931 GLY A CA 1
ATOM 724 C C . GLY A 1 166 ? -8.059 33.014 52.902 1.00 84.36 931 GLY A C 1
ATOM 725 O O . GLY A 1 166 ? -7.455 34.062 53.143 1.00 82.67 931 GLY A O 1
ATOM 726 N N . LEU A 1 167 ? -7.448 31.810 52.746 1.00 82.22 932 LEU A N 1
ATOM 727 C CA . LEU A 1 167 ? -6.001 31.576 52.834 1.00 80.57 932 LEU A CA 1
ATOM 728 C C . LEU A 1 167 ? -5.307 32.468 51.811 1.00 84.16 932 LEU A C 1
ATOM 729 O O . LEU A 1 167 ? -4.359 33.171 52.150 1.00 83.77 932 LEU A O 1
ATOM 734 N N . PHE A 1 168 ? -5.818 32.453 50.575 1.00 80.52 933 PHE A N 1
ATOM 735 C CA . PHE A 1 168 ? -5.335 33.243 49.459 1.00 79.89 933 PHE A CA 1
ATOM 736 C C . PHE A 1 168 ? -5.414 34.762 49.738 1.00 81.60 933 PHE A C 1
ATOM 737 O O . PHE A 1 168 ? -4.535 35.491 49.292 1.00 80.81 933 PHE A O 1
ATOM 745 N N . ILE A 1 169 ? -6.475 35.235 50.433 1.00 77.98 934 ILE A N 1
ATOM 746 C CA . ILE A 1 169 ? -6.663 36.657 50.774 1.00 77.15 934 ILE A CA 1
ATOM 747 C C . ILE A 1 169 ? -5.636 37.045 51.849 1.00 80.24 934 ILE A C 1
ATOM 748 O O . ILE A 1 169 ? -5.126 38.172 51.858 1.00 78.77 934 ILE A O 1
ATOM 753 N N . HIS A 1 170 ? -5.311 36.082 52.717 1.00 77.89 935 HIS A N 1
ATOM 754 C CA . HIS A 1 170 ? -4.334 36.252 53.780 1.00 78.01 935 HIS A CA 1
ATOM 755 C C . HIS A 1 170 ? -2.950 36.539 53.145 1.00 82.02 935 HIS A C 1
ATOM 756 O O . HIS A 1 170 ? -2.372 37.611 53.366 1.00 80.55 935 HIS A O 1
ATOM 763 N N . GLU A 1 171 ? -2.473 35.606 52.295 1.00 78.87 936 GLU A N 1
ATOM 764 C CA . GLU A 1 171 ? -1.195 35.702 51.611 1.00 78.58 936 GLU A CA 1
ATOM 765 C C . GLU A 1 171 ? -1.077 36.975 50.802 1.00 84.97 936 GLU A C 1
ATOM 766 O O . GLU A 1 171 ? -0.023 37.619 50.819 1.00 86.70 936 GLU A O 1
ATOM 772 N N . MET A 1 172 ? -2.195 37.400 50.206 1.00 81.37 937 MET A N 1
ATOM 773 C CA . MET A 1 172 ? -2.336 38.625 49.435 1.00 82.01 937 MET A CA 1
ATOM 774 C C . MET A 1 172 ? -2.149 39.908 50.305 1.00 85.25 937 MET A C 1
ATOM 775 O O . MET A 1 172 ? -1.764 40.955 49.776 1.00 84.64 937 MET A O 1
ATOM 780 N N . THR A 1 173 ? -2.407 39.812 51.623 1.00 81.31 938 THR A N 1
ATOM 781 C CA . THR A 1 173 ? -2.264 40.930 52.553 1.00 81.58 938 THR A CA 1
ATOM 782 C C . THR A 1 173 ? -0.781 41.210 52.734 1.00 86.67 938 THR A C 1
ATOM 783 O O . THR A 1 173 ? -0.396 42.378 52.815 1.00 87.60 938 THR A O 1
ATOM 787 N N . HIS A 1 174 ? 0.053 40.130 52.746 1.00 82.56 939 HIS A N 1
ATOM 788 C CA . HIS A 1 174 ? 1.521 40.206 52.824 1.00 82.03 939 HIS A CA 1
ATOM 789 C C . HIS A 1 174 ? 2.053 40.801 51.526 1.00 87.90 939 HIS A C 1
ATOM 790 O O . HIS A 1 174 ? 2.976 41.618 51.552 1.00 89.46 939 HIS A O 1
ATOM 797 N N . VAL A 1 175 ? 1.422 40.425 50.392 1.00 83.76 940 VAL A N 1
ATOM 798 C CA . VAL A 1 175 ? 1.731 40.946 49.062 1.00 84.73 940 VAL A CA 1
ATOM 799 C C . VAL A 1 175 ? 1.355 42.451 49.026 1.00 91.73 940 VAL A C 1
ATOM 800 O O . VAL A 1 175 ? 2.097 43.252 48.467 1.00 93.44 940 VAL A O 1
ATOM 804 N N . TRP A 1 176 ? 0.251 42.831 49.699 1.00 88.79 941 TRP A N 1
ATOM 805 C CA . TRP A 1 176 ? -0.202 44.215 49.825 1.00 90.21 941 TRP A CA 1
ATOM 806 C C . TRP A 1 176 ? 0.744 45.017 50.728 1.00 92.13 941 TRP A C 1
ATOM 807 O O . TRP A 1 176 ? 1.026 46.180 50.445 1.00 94.04 941 TRP A O 1
ATOM 818 N N . GLN A 1 177 ? 1.199 44.404 51.824 1.00 85.58 942 GLN A N 1
ATOM 819 C CA . GLN A 1 177 ? 2.117 45.029 52.771 1.00 86.17 942 GLN A CA 1
ATOM 820 C C . GLN A 1 177 ? 3.408 45.392 52.030 1.00 92.72 942 GLN A C 1
ATOM 821 O O . GLN A 1 177 ? 3.816 46.557 52.029 1.00 94.61 942 GLN A O 1
ATOM 827 N N . HIS A 1 178 ? 3.992 44.384 51.348 1.00 88.49 943 HIS A N 1
ATOM 828 C CA . HIS A 1 178 ? 5.213 44.445 50.565 1.00 90.27 943 HIS A CA 1
ATOM 829 C C . HIS A 1 178 ? 5.161 45.575 49.538 1.00 96.97 943 HIS A C 1
ATOM 830 O O . HIS A 1 178 ? 6.111 46.359 49.417 1.00 99.70 943 HIS A O 1
ATOM 837 N N . GLN A 1 179 ? 4.032 45.671 48.830 1.00 92.72 944 GLN A N 1
ATOM 838 C CA . GLN A 1 179 ? 3.777 46.687 47.808 1.00 95.30 944 GLN A CA 1
ATOM 839 C C . GLN A 1 179 ? 3.574 48.087 48.399 1.00 101.62 944 GLN A C 1
ATOM 840 O O . GLN A 1 179 ? 3.625 49.085 47.667 1.00 103.96 944 GLN A O 1
ATOM 846 N N . HIS A 1 180 ? 3.364 48.159 49.721 1.00 97.95 945 HIS A N 1
ATOM 847 C CA . HIS A 1 180 ? 3.154 49.425 50.400 1.00 100.91 945 HIS A CA 1
ATOM 848 C C . HIS A 1 180 ? 4.387 49.850 51.246 1.00 108.39 945 HIS A C 1
ATOM 849 O O . HIS A 1 180 ? 4.310 50.823 52.000 1.00 111.38 945 HIS A O 1
ATOM 856 N N . GLY A 1 181 ? 5.519 49.161 51.043 1.00 103.94 946 GLY A N 1
ATOM 857 C CA . GLY A 1 181 ? 6.802 49.456 51.684 1.00 105.20 946 GLY A CA 1
ATOM 858 C C . GLY A 1 181 ? 7.134 48.738 52.978 1.00 105.93 946 GLY A C 1
ATOM 859 O O . GLY A 1 181 ? 7.782 49.319 53.856 1.00 107.77 946 GLY A O 1
ATOM 860 N N . VAL A 1 182 ? 6.731 47.464 53.094 1.00 97.61 947 VAL A N 1
ATOM 861 C CA . VAL A 1 182 ? 6.981 46.646 54.283 1.00 94.74 947 VAL A CA 1
ATOM 862 C C . VAL A 1 182 ? 7.951 45.515 53.947 1.00 98.84 947 VAL A C 1
ATOM 863 O O . VAL A 1 182 ? 7.792 44.847 52.916 1.00 98.36 947 VAL A O 1
ATOM 867 N N . ASN A 1 183 ? 8.957 45.306 54.816 1.00 95.30 948 ASN A N 1
ATOM 868 C CA . ASN A 1 183 ? 9.904 44.214 54.645 1.00 94.25 948 ASN A CA 1
ATOM 869 C C . ASN A 1 183 ? 9.313 42.986 55.343 1.00 94.04 948 ASN A C 1
ATOM 870 O O . ASN A 1 183 ? 9.695 42.650 56.464 1.00 94.10 948 ASN A O 1
ATOM 875 N N . VAL A 1 184 ? 8.369 42.323 54.674 1.00 87.67 949 VAL A N 1
ATOM 876 C CA . VAL A 1 184 ? 7.650 41.149 55.195 1.00 85.31 949 VAL A CA 1
ATOM 877 C C . VAL A 1 184 ? 8.618 40.007 55.615 1.00 89.55 949 VAL A C 1
ATOM 878 O O . VAL A 1 184 ? 8.262 39.188 56.468 1.00 87.74 949 VAL A O 1
ATOM 882 N N . LEU A 1 185 ? 9.840 39.974 55.041 1.00 88.13 950 LEU A N 1
ATOM 883 C CA . LEU A 1 185 ? 10.823 38.974 55.420 1.00 88.94 950 LEU A CA 1
ATOM 884 C C . LEU A 1 185 ? 11.402 39.278 56.793 1.00 94.40 950 LEU A C 1
ATOM 885 O O . LEU A 1 185 ? 11.283 38.434 57.678 1.00 94.19 950 LEU A O 1
ATOM 890 N N . LEU A 1 186 ? 11.959 40.490 56.999 1.00 92.49 951 LEU A N 1
ATOM 891 C CA . LEU A 1 186 ? 12.540 40.879 58.291 1.00 93.38 951 LEU A CA 1
ATOM 892 C C . LEU A 1 186 ? 11.490 41.063 59.375 1.00 91.69 951 LEU A C 1
ATOM 893 O O . LEU A 1 186 ? 11.561 40.381 60.401 1.00 91.21 951 LEU A O 1
ATOM 898 N N . VAL A 1 187 ? 10.513 41.973 59.134 1.00 83.94 952 VAL A N 1
ATOM 899 C CA . VAL A 1 187 ? 9.420 42.315 60.050 1.00 81.89 952 VAL A CA 1
ATOM 900 C C . VAL A 1 187 ? 8.688 41.036 60.485 1.00 84.05 952 VAL A C 1
ATOM 901 O O . VAL A 1 187 ? 8.413 40.856 61.673 1.00 84.82 952 VAL A O 1
ATOM 905 N N . GLY A 1 188 ? 8.459 40.143 59.531 1.00 77.99 953 GLY A N 1
ATOM 906 C CA . GLY A 1 188 ? 7.812 38.863 59.764 1.00 76.38 953 GLY A CA 1
ATOM 907 C C . GLY A 1 188 ? 8.589 37.953 60.685 1.00 81.52 953 GLY A C 1
ATOM 908 O O . GLY A 1 188 ? 8.053 37.532 61.708 1.00 81.07 953 GLY A O 1
ATOM 909 N N . ALA A 1 189 ? 9.872 37.679 60.347 1.00 79.66 954 ALA A N 1
ATOM 910 C CA . ALA A 1 189 ? 10.785 36.818 61.116 1.00 81.25 954 ALA A CA 1
ATOM 911 C C . ALA A 1 189 ? 10.943 37.259 62.569 1.00 86.78 954 ALA A C 1
ATOM 912 O O . ALA A 1 189 ? 11.016 36.417 63.466 1.00 87.83 954 ALA A O 1
ATOM 914 N N . TYR A 1 190 ? 11.008 38.584 62.779 1.00 83.21 955 TYR A N 1
ATOM 915 C CA . TYR A 1 190 ? 11.134 39.245 64.068 1.00 84.91 955 TYR A CA 1
ATOM 916 C C . TYR A 1 190 ? 9.856 39.014 64.895 1.00 88.87 955 TYR A C 1
ATOM 917 O O . TYR A 1 190 ? 9.938 38.462 65.994 1.00 90.98 955 TYR A O 1
ATOM 926 N N . GLN A 1 191 ? 8.685 39.424 64.361 1.00 81.94 956 GLN A N 1
ATOM 927 C CA . GLN A 1 191 ? 7.396 39.265 65.031 1.00 80.56 956 GLN A CA 1
ATOM 928 C C . GLN A 1 191 ? 7.020 37.806 65.302 1.00 85.83 956 GLN A C 1
ATOM 929 O O . GLN A 1 191 ? 6.490 37.517 66.364 1.00 87.85 956 GLN A O 1
ATOM 935 N N . GLN A 1 192 ? 7.311 36.892 64.376 1.00 81.97 957 GLN A N 1
ATOM 936 C CA . GLN A 1 192 ? 7.030 35.457 64.536 1.00 82.50 957 GLN A CA 1
ATOM 937 C C . GLN A 1 192 ? 7.834 34.864 65.692 1.00 86.72 957 GLN A C 1
ATOM 938 O O . GLN A 1 192 ? 7.287 34.079 66.464 1.00 87.91 957 GLN A O 1
ATOM 944 N N . ALA A 1 193 ? 9.114 35.257 65.809 1.00 83.38 958 ALA A N 1
ATOM 945 C CA . ALA A 1 193 ? 10.032 34.800 66.857 1.00 86.33 958 ALA A CA 1
ATOM 946 C C . ALA A 1 193 ? 9.710 35.452 68.203 1.00 92.64 958 ALA A C 1
ATOM 947 O O . ALA A 1 193 ? 9.779 34.785 69.244 1.00 94.39 958 ALA A O 1
ATOM 949 N N . ARG A 1 194 ? 9.376 36.766 68.177 1.00 88.10 959 ARG A N 1
ATOM 950 C CA . ARG A 1 194 ? 9.025 37.532 69.364 1.00 89.31 959 ARG A CA 1
ATOM 951 C C . ARG A 1 194 ? 7.748 36.978 69.978 1.00 95.15 959 ARG A C 1
ATOM 952 O O . ARG A 1 194 ? 7.747 36.747 71.177 1.00 97.91 959 ARG A O 1
ATOM 960 N N . GLN A 1 195 ? 6.693 36.692 69.177 1.00 90.72 960 GLN A N 1
ATOM 961 C CA . GLN A 1 195 ? 5.458 36.139 69.748 1.00 92.90 960 GLN A CA 1
ATOM 962 C C . GLN A 1 195 ? 5.636 34.699 70.266 1.00 99.76 960 GLN A C 1
ATOM 963 O O . GLN A 1 195 ? 4.900 34.290 71.170 1.00 101.83 960 GLN A O 1
ATOM 969 N N . PHE A 1 196 ? 6.632 33.954 69.736 1.00 96.19 961 PHE A N 1
ATOM 970 C CA . PHE A 1 196 ? 6.899 32.586 70.176 1.00 98.44 961 PHE A CA 1
ATOM 971 C C . PHE A 1 196 ? 7.607 32.546 71.528 1.00 103.00 961 PHE A C 1
ATOM 972 O O . PHE A 1 196 ? 7.155 31.848 72.433 1.00 105.53 961 PHE A O 1
ATOM 980 N N . LEU A 1 197 ? 8.755 33.233 71.633 1.00 97.86 962 LEU A N 1
ATOM 981 C CA . LEU A 1 197 ? 9.608 33.241 72.824 1.00 100.15 962 LEU A CA 1
ATOM 982 C C . LEU A 1 197 ? 9.062 34.116 73.938 1.00 103.95 962 LEU A C 1
ATOM 983 O O . LEU A 1 197 ? 9.162 33.746 75.105 1.00 107.05 962 LEU A O 1
ATOM 988 N N . LEU A 1 198 ? 8.452 35.260 73.582 1.00 97.39 963 LEU A N 1
ATOM 989 C CA . LEU A 1 198 ? 7.823 36.181 74.527 1.00 98.27 963 LEU A CA 1
ATOM 990 C C . LEU A 1 198 ? 6.367 35.767 74.805 1.00 107.27 963 LEU A C 1
ATOM 991 O O . LEU A 1 198 ? 5.615 36.527 75.394 1.00 109.12 963 LEU A O 1
ATOM 996 N N . GLY A 1 199 ? 5.999 34.558 74.372 1.00 107.04 964 GLY A N 1
ATOM 997 C CA . GLY A 1 199 ? 4.698 33.913 74.561 1.00 109.95 964 GLY A CA 1
ATOM 998 C C . GLY A 1 199 ? 3.427 34.660 74.184 1.00 117.72 964 GLY A C 1
ATOM 999 O O . GLY A 1 199 ? 2.326 34.167 74.452 1.00 120.02 964 GLY A O 1
ATOM 1000 N N . ASP A 1 200 ? 3.555 35.844 73.559 1.00 114.36 965 ASP A N 1
ATOM 1001 C CA . ASP A 1 200 ? 2.433 36.696 73.159 1.00 114.71 965 ASP A CA 1
ATOM 1002 C C . ASP A 1 200 ? 1.321 35.914 72.418 1.00 120.63 965 ASP A C 1
ATOM 1003 O O . ASP A 1 200 ? 1.635 35.068 71.567 1.00 119.17 965 ASP A O 1
ATOM 1008 N N . GLN A 1 201 ? 0.031 36.193 72.767 1.00 119.50 966 GLN A N 1
ATOM 1009 C CA . GLN A 1 201 ? -1.179 35.586 72.176 1.00 119.11 966 GLN A CA 1
ATOM 1010 C C . GLN A 1 201 ? -1.224 35.665 70.630 1.00 119.10 966 GLN A C 1
ATOM 1011 O O . GLN A 1 201 ? -1.083 36.757 70.053 1.00 115.66 966 GLN A O 1
ATOM 1013 N N . TYR A 1 202 ? -1.379 34.485 69.977 1.00 116.59 967 TYR A N 1
ATOM 1014 C CA . TYR A 1 202 ? -1.402 34.316 68.514 1.00 114.19 967 TYR A CA 1
ATOM 1015 C C . TYR A 1 202 ? -2.601 34.987 67.858 1.00 119.88 967 TYR A C 1
ATOM 1016 O O . TYR A 1 202 ? -2.470 35.564 66.771 1.00 116.99 967 TYR A O 1
ATOM 1018 N N . ALA A 1 203 ? -3.769 34.900 68.526 1.00 120.54 968 ALA A N 1
ATOM 1019 C CA . ALA A 1 203 ? -5.032 35.477 68.080 1.00 120.80 968 ALA A CA 1
ATOM 1020 C C . ALA A 1 203 ? -5.137 36.961 68.440 1.00 125.36 968 ALA A C 1
ATOM 1021 O O . ALA A 1 203 ? -4.961 37.349 69.603 1.00 127.36 968 ALA A O 1
ATOM 1023 N N . TYR A 1 204 ? -5.434 37.785 67.428 1.00 120.17 969 TYR A N 1
ATOM 1024 C CA . TYR A 1 204 ? -5.625 39.223 67.589 1.00 120.91 969 TYR A CA 1
ATOM 1025 C C . TYR A 1 204 ? -6.885 39.487 68.431 1.00 127.99 969 TYR A C 1
ATOM 1026 O O . TYR A 1 204 ? -7.774 38.632 68.505 1.00 129.66 969 TYR A O 1
ATOM 1035 N N . ARG A 1 205 ? -6.971 40.670 69.037 1.00 124.99 970 ARG A N 1
ATOM 1036 C CA . ARG A 1 205 ? -8.138 41.079 69.806 1.00 127.98 970 ARG A CA 1
ATOM 1037 C C . ARG A 1 205 ? -8.421 42.523 69.422 1.00 129.86 970 ARG A C 1
ATOM 1038 O O . ARG A 1 205 ? -7.582 43.395 69.661 1.00 128.28 970 ARG A O 1
ATOM 1046 N N . LEU A 1 206 ? -9.558 42.761 68.742 1.00 126.68 971 LEU A N 1
ATOM 1047 C CA . LEU A 1 206 ? -9.947 44.096 68.284 1.00 127.26 971 LEU A CA 1
ATOM 1048 C C . LEU A 1 206 ? -10.169 45.054 69.447 1.00 136.92 971 LEU A C 1
ATOM 1049 O O . LEU A 1 206 ? -10.772 44.683 70.455 1.00 140.07 971 LEU A O 1
ATOM 1054 N N . GLU A 1 207 ? -9.639 46.269 69.322 1.00 135.01 972 GLU A N 1
ATOM 1055 C CA . GLU A 1 207 ? -9.721 47.299 70.358 1.00 140.12 972 GLU A CA 1
ATOM 1056 C C . GLU A 1 207 ? -10.080 48.651 69.733 1.00 146.39 972 GLU A C 1
ATOM 1057 O O . GLU A 1 207 ? -9.626 48.923 68.616 1.00 143.47 972 GLU A O 1
ATOM 1063 N N . PRO A 1 208 ? -10.883 49.514 70.413 1.00 148.62 973 PRO A N 1
ATOM 1064 C CA . PRO A 1 208 ? -11.213 50.828 69.827 1.00 150.66 973 PRO A CA 1
ATOM 1065 C C . PRO A 1 208 ? -9.994 51.746 69.829 1.00 154.05 973 PRO A C 1
ATOM 1066 O O . PRO A 1 208 ? -9.270 51.811 70.827 1.00 154.77 973 PRO A O 1
ATOM 1070 N N . GLY A 1 209 ? -9.754 52.391 68.690 1.00 149.18 974 GLY A N 1
ATOM 1071 C CA . GLY A 1 209 ? -8.603 53.264 68.481 1.00 149.13 974 GLY A CA 1
ATOM 1072 C C . GLY A 1 209 ? -7.433 52.549 67.829 1.00 146.65 974 GLY A C 1
ATOM 1073 O O . GLY A 1 209 ? -6.484 53.197 67.375 1.00 146.22 974 GLY A O 1
ATOM 1074 N N . LYS A 1 210 ? -7.488 51.203 67.795 1.00 137.92 975 LYS A N 1
ATOM 1075 C CA . LYS A 1 210 ? -6.463 50.362 67.190 1.00 132.06 975 LYS A CA 1
ATOM 1076 C C . LYS A 1 210 ? -6.798 50.164 65.720 1.00 130.89 975 LYS A C 1
ATOM 1077 O O . LYS A 1 210 ? -7.898 49.712 65.382 1.00 129.49 975 LYS A O 1
ATOM 1083 N N . THR A 1 211 ? -5.857 50.563 64.855 1.00 124.66 976 THR A N 1
ATOM 1084 C CA . THR A 1 211 ? -5.921 50.434 63.400 1.00 120.99 976 THR A CA 1
ATOM 1085 C C . THR A 1 211 ? -5.104 49.187 63.033 1.00 119.38 976 THR A C 1
ATOM 1086 O O . THR A 1 211 ? -4.345 48.699 63.873 1.00 118.32 976 THR A O 1
ATOM 1090 N N . LEU A 1 212 ? -5.274 48.669 61.790 1.00 112.41 977 LEU A N 1
ATOM 1091 C CA . LEU A 1 212 ? -4.567 47.514 61.214 1.00 107.97 977 LEU A CA 1
ATOM 1092 C C . LEU A 1 212 ? -3.068 47.590 61.482 1.00 109.86 977 LEU A C 1
ATOM 1093 O O . LEU A 1 212 ? -2.444 46.611 61.910 1.00 107.74 977 LEU A O 1
ATOM 1098 N N . LYS A 1 213 ? -2.508 48.785 61.247 1.00 106.68 978 LYS A N 1
ATOM 1099 C CA . LYS A 1 213 ? -1.092 49.078 61.375 1.00 105.65 978 LYS A CA 1
ATOM 1100 C C . LYS A 1 213 ? -0.548 48.931 62.807 1.00 107.02 978 LYS A C 1
ATOM 1101 O O . LYS A 1 213 ? 0.663 48.800 62.965 1.00 106.64 978 LYS A O 1
ATOM 1107 N N . ASP A 1 214 ? -1.424 48.847 63.821 1.00 102.60 979 ASP A N 1
ATOM 1108 C CA . ASP A 1 214 ? -1.031 48.650 65.225 1.00 103.13 979 ASP A CA 1
ATOM 1109 C C . ASP A 1 214 ? -0.926 47.152 65.617 1.00 101.66 979 ASP A C 1
ATOM 1110 O O . ASP A 1 214 ? -0.625 46.841 66.773 1.00 102.27 979 ASP A O 1
ATOM 1115 N N . TYR A 1 215 ? -1.190 46.242 64.655 1.00 93.90 980 TYR A N 1
ATOM 1116 C CA . TYR A 1 215 ? -1.133 44.785 64.823 1.00 91.51 980 TYR A CA 1
ATOM 1117 C C . TYR A 1 215 ? 0.113 44.270 64.124 1.00 94.50 980 TYR A C 1
ATOM 1118 O O . TYR A 1 215 ? 0.727 45.012 63.348 1.00 94.68 980 TYR A O 1
ATOM 1127 N N . ASN A 1 216 ? 0.509 43.011 64.400 1.00 89.33 981 ASN A N 1
ATOM 1128 C CA . ASN A 1 216 ? 1.669 42.430 63.730 1.00 86.90 981 ASN A CA 1
ATOM 1129 C C . ASN A 1 216 ? 1.273 41.976 62.306 1.00 88.12 981 ASN A C 1
ATOM 1130 O O . ASN A 1 216 ? 0.084 41.811 62.048 1.00 88.31 981 ASN A O 1
ATOM 1135 N N . ILE A 1 217 ? 2.243 41.830 61.380 1.00 82.07 982 ILE A N 1
ATOM 1136 C CA . ILE A 1 217 ? 2.008 41.472 59.973 1.00 79.69 982 ILE A CA 1
ATOM 1137 C C . ILE A 1 217 ? 1.156 40.186 59.792 1.00 80.43 982 ILE A C 1
ATOM 1138 O O . ILE A 1 217 ? 0.427 40.114 58.807 1.00 78.77 982 ILE A O 1
ATOM 1143 N N . GLU A 1 218 ? 1.257 39.185 60.694 1.00 76.88 983 GLU A N 1
ATOM 1144 C CA . GLU A 1 218 ? 0.468 37.953 60.568 1.00 76.70 983 GLU A CA 1
ATOM 1145 C C . GLU A 1 218 ? -0.964 38.179 61.013 1.00 83.74 983 GLU A C 1
ATOM 1146 O O . GLU A 1 218 ? -1.888 37.648 60.390 1.00 83.70 983 GLU A O 1
ATOM 1152 N N . GLN A 1 219 ? -1.154 38.962 62.097 1.00 82.94 984 GLN A N 1
ATOM 1153 C CA . GLN A 1 219 ? -2.480 39.314 62.628 1.00 84.10 984 GLN A CA 1
ATOM 1154 C C . GLN A 1 219 ? -3.175 40.195 61.595 1.00 85.22 984 GLN A C 1
ATOM 1155 O O . GLN A 1 219 ? -4.348 39.972 61.316 1.00 86.39 984 GLN A O 1
ATOM 1161 N N . GLN A 1 220 ? -2.419 41.137 60.974 1.00 78.86 985 GLN A N 1
ATOM 1162 C CA . GLN A 1 220 ? -2.845 42.043 59.904 1.00 77.83 985 GLN A CA 1
ATOM 1163 C C . GLN A 1 220 ? -3.610 41.212 58.860 1.00 82.44 985 GLN A C 1
ATOM 1164 O O . GLN A 1 220 ? -4.780 41.505 58.592 1.00 83.38 985 GLN A O 1
ATOM 1170 N N . GLY A 1 221 ? -2.978 40.120 58.397 1.00 77.67 986 GLY A N 1
ATOM 1171 C CA . GLY A 1 221 ? -3.529 39.154 57.454 1.00 76.71 986 GLY A CA 1
ATOM 1172 C C . GLY A 1 221 ? -4.772 38.469 57.986 1.00 82.23 986 GLY A C 1
ATOM 1173 O O . GLY A 1 221 ? -5.823 38.549 57.352 1.00 82.41 986 GLY A O 1
ATOM 1174 N N . ASP A 1 222 ? -4.676 37.826 59.170 1.00 80.21 987 ASP A N 1
ATOM 1175 C CA . ASP A 1 222 ? -5.805 37.158 59.830 1.00 82.39 987 ASP A CA 1
ATOM 1176 C C . ASP A 1 222 ? -7.036 38.078 59.849 1.00 86.61 987 ASP A C 1
ATOM 1177 O O . ASP A 1 222 ? -8.104 37.653 59.405 1.00 87.66 987 ASP A O 1
ATOM 1182 N N . ILE A 1 223 ? -6.868 39.350 60.291 1.00 82.03 988 ILE A N 1
ATOM 1183 C CA . ILE A 1 223 ? -7.932 40.361 60.344 1.00 83.37 988 ILE A CA 1
ATOM 1184 C C . ILE A 1 223 ? -8.607 40.498 58.974 1.00 85.73 988 ILE A C 1
ATOM 1185 O O . ILE A 1 223 ? -9.809 40.274 58.877 1.00 87.03 988 ILE A O 1
ATOM 1190 N N . VAL A 1 224 ? -7.820 40.843 57.925 1.00 79.30 989 VAL A N 1
ATOM 1191 C CA . VAL A 1 224 ? -8.282 41.063 56.550 1.00 77.82 989 VAL A CA 1
ATOM 1192 C C . VAL A 1 224 ? -9.017 39.828 56.006 1.00 82.96 989 VAL A C 1
ATOM 1193 O O . VAL A 1 224 ? -10.114 39.978 55.463 1.00 85.36 989 VAL A O 1
ATOM 1197 N N . ARG A 1 225 ? -8.451 38.619 56.217 1.00 77.20 990 ARG A N 1
ATOM 1198 C CA . ARG A 1 225 ? -9.048 37.358 55.795 1.00 76.85 990 ARG A CA 1
ATOM 1199 C C . ARG A 1 225 ? -10.386 37.153 56.498 1.00 85.57 990 ARG A C 1
ATOM 1200 O O . ARG A 1 225 ? -11.397 36.954 55.817 1.00 87.24 990 ARG A O 1
ATOM 1208 N N . ASP A 1 226 ? -10.403 37.249 57.847 1.00 83.96 991 ASP A N 1
ATOM 1209 C CA . ASP A 1 226 ? -11.628 37.114 58.655 1.00 87.31 991 ASP A CA 1
ATOM 1210 C C . ASP A 1 226 ? -12.707 38.120 58.246 1.00 92.41 991 ASP A C 1
ATOM 1211 O O . ASP A 1 226 ? -13.884 37.803 58.360 1.00 95.17 991 ASP A O 1
ATOM 1216 N N . TYR A 1 227 ? -12.306 39.308 57.739 1.00 87.32 992 TYR A N 1
ATOM 1217 C CA . TYR A 1 227 ? -13.228 40.320 57.243 1.00 88.81 992 TYR A CA 1
ATOM 1218 C C . TYR A 1 227 ? -13.888 39.791 55.967 1.00 92.54 992 TYR A C 1
ATOM 1219 O O . TYR A 1 227 ? -15.118 39.803 55.858 1.00 94.15 992 TYR A O 1
ATOM 1228 N N . PHE A 1 228 ? -13.053 39.360 54.995 1.00 86.69 993 PHE A N 1
ATOM 1229 C CA . PHE A 1 228 ? -13.476 38.801 53.712 1.00 86.33 993 PHE A CA 1
ATOM 1230 C C . PHE A 1 228 ? -14.453 37.637 53.943 1.00 92.78 993 PHE A C 1
ATOM 1231 O O . PHE A 1 228 ? -15.480 37.563 53.268 1.00 95.02 993 PHE A O 1
ATOM 1239 N N . LEU A 1 229 ? -14.134 36.747 54.907 1.00 88.05 994 LEU A N 1
ATOM 1240 C CA . LEU A 1 229 ? -14.975 35.597 55.229 1.00 89.48 994 LEU A CA 1
ATOM 1241 C C . LEU A 1 229 ? -16.292 36.033 55.825 1.00 95.30 994 LEU A C 1
ATOM 1242 O O . LEU A 1 229 ? -17.315 35.453 55.477 1.00 99.12 994 LEU A O 1
ATOM 1247 N N . ALA A 1 230 ? -16.283 37.067 56.686 1.00 90.08 995 ALA A N 1
ATOM 1248 C CA . ALA A 1 230 ? -17.505 37.601 57.301 1.00 92.99 995 ALA A CA 1
ATOM 1249 C C . ALA A 1 230 ? -18.397 38.238 56.237 1.00 97.42 995 ALA A C 1
ATOM 1250 O O . ALA A 1 230 ? -19.605 38.034 56.254 1.00 100.29 995 ALA A O 1
ATOM 1252 N N . ALA A 1 231 ? -17.787 38.970 55.290 1.00 91.22 996 ALA A N 1
ATOM 1253 C CA . ALA A 1 231 ? -18.485 39.629 54.192 1.00 92.20 996 ALA A CA 1
ATOM 1254 C C . ALA A 1 231 ? -19.078 38.633 53.198 1.00 97.55 996 ALA A C 1
ATOM 1255 O O . ALA A 1 231 ? -20.107 38.928 52.591 1.00 101.89 996 ALA A O 1
ATOM 1257 N N . ASN A 1 232 ? -18.445 37.464 53.025 1.00 90.41 997 ASN A N 1
ATOM 1258 C CA . ASN A 1 232 ? -18.946 36.444 52.109 1.00 90.69 997 ASN A CA 1
ATOM 1259 C C . ASN A 1 232 ? -19.990 35.558 52.782 1.00 96.81 997 ASN A C 1
ATOM 1260 O O . ASN A 1 232 ? -20.940 35.134 52.125 1.00 99.87 997 ASN A O 1
ATOM 1265 N N . ALA A 1 233 ? -19.830 35.297 54.086 1.00 92.44 998 ALA A N 1
ATOM 1266 C CA . ALA A 1 233 ? -20.737 34.436 54.828 1.00 96.24 998 ALA A CA 1
ATOM 1267 C C . ALA A 1 233 ? -21.976 35.140 55.388 1.00 104.86 998 ALA A C 1
ATOM 1268 O O . ALA A 1 233 ? -23.079 34.608 55.264 1.00 107.28 998 ALA A O 1
ATOM 1270 N N . PHE A 1 234 ? -21.788 36.321 56.014 1.00 102.31 999 PHE A N 1
ATOM 1271 C CA . PHE A 1 234 ? -22.831 37.095 56.696 1.00 106.71 999 PHE A CA 1
ATOM 1272 C C . PHE A 1 234 ? -23.173 38.447 56.036 1.00 113.67 999 PHE A C 1
ATOM 1273 O O . PHE A 1 234 ? -23.968 39.219 56.585 1.00 117.23 999 PHE A O 1
ATOM 1281 N N . GLY A 1 235 ? -22.602 38.701 54.857 1.00 108.66 1000 GLY A N 1
ATOM 1282 C CA . GLY A 1 235 ? -22.840 39.924 54.097 1.00 109.41 1000 GLY A CA 1
ATOM 1283 C C . GLY A 1 235 ? -22.018 41.100 54.573 1.00 112.57 1000 GLY A C 1
ATOM 1284 O O . GLY A 1 235 ? -21.506 41.090 55.700 1.00 111.54 1000 GLY A O 1
ATOM 1285 N N . GLU A 1 236 ? -21.899 42.135 53.714 1.00 109.85 1001 GLU A N 1
ATOM 1286 C CA . GLU A 1 236 ? -21.142 43.361 54.001 1.00 109.07 1001 GLU A CA 1
ATOM 1287 C C . GLU A 1 236 ? -21.652 44.122 55.221 1.00 116.00 1001 GLU A C 1
ATOM 1288 O O . GLU A 1 236 ? -20.856 44.748 55.907 1.00 114.08 1001 GLU A O 1
ATOM 1294 N N . ALA A 1 237 ? -22.960 44.032 55.518 1.00 117.44 1002 ALA A N 1
ATOM 1295 C CA . ALA A 1 237 ? -23.587 44.686 56.665 1.00 121.37 1002 ALA A CA 1
ATOM 1296 C C . ALA A 1 237 ? -22.924 44.284 57.996 1.00 123.43 1002 ALA A C 1
ATOM 1297 O O . ALA A 1 237 ? -22.444 45.156 58.727 1.00 122.30 1002 ALA A O 1
ATOM 1299 N N . SER A 1 238 ? -22.871 42.964 58.272 1.00 119.85 1003 SER A N 1
ATOM 1300 C CA . SER A 1 238 ? -22.302 42.362 59.481 1.00 119.63 1003 SER A CA 1
ATOM 1301 C C . SER A 1 238 ? -20.784 42.510 59.525 1.00 119.32 1003 SER A C 1
ATOM 1302 O O . SER A 1 238 ? -20.209 42.713 60.602 1.00 119.18 1003 SER A O 1
ATOM 1305 N N . ALA A 1 239 ? -20.139 42.406 58.355 1.00 112.22 1004 ALA A N 1
ATOM 1306 C CA . ALA A 1 239 ? -18.690 42.518 58.239 1.00 108.01 1004 ALA A CA 1
ATOM 1307 C C . ALA A 1 239 ? -18.203 43.935 58.483 1.00 112.59 1004 ALA A C 1
ATOM 1308 O O . ALA A 1 239 ? -17.287 44.124 59.283 1.00 111.43 1004 ALA A O 1
ATOM 1310 N N . ASN A 1 240 ? -18.818 44.930 57.811 1.00 111.12 1005 ASN A N 1
ATOM 1311 C CA . ASN A 1 240 ? -18.432 46.333 57.940 1.00 111.86 1005 ASN A CA 1
ATOM 1312 C C . ASN A 1 240 ? -18.700 46.902 59.334 1.00 119.31 1005 ASN A C 1
ATOM 1313 O O . ASN A 1 240 ? -17.958 47.776 59.753 1.00 118.41 1005 ASN A O 1
ATOM 1318 N N . SER A 1 241 ? -19.697 46.381 60.076 1.00 119.86 1006 SER A N 1
ATOM 1319 C CA . SER A 1 241 ? -19.981 46.854 61.437 1.00 123.75 1006 SER A CA 1
ATOM 1320 C C . SER A 1 241 ? -18.833 46.504 62.397 1.00 124.78 1006 SER A C 1
ATOM 1321 O O . SER A 1 241 ? -18.386 47.359 63.164 1.00 126.62 1006 SER A O 1
ATOM 1324 N N . ARG A 1 242 ? -18.329 45.268 62.310 1.00 116.77 1007 ARG A N 1
ATOM 1325 C CA . ARG A 1 242 ? -17.256 44.767 63.159 1.00 114.03 1007 ARG A CA 1
ATOM 1326 C C . ARG A 1 242 ? -15.859 45.266 62.775 1.00 113.70 1007 ARG A C 1
ATOM 1327 O O . ARG A 1 242 ? -15.080 45.588 63.670 1.00 113.67 1007 ARG A O 1
ATOM 1335 N N . PHE A 1 243 ? -15.537 45.321 61.468 1.00 107.28 1008 PHE A N 1
ATOM 1336 C CA . PHE A 1 243 ? -14.201 45.673 60.985 1.00 104.06 1008 PHE A CA 1
ATOM 1337 C C . PHE A 1 243 ? -13.975 47.144 60.535 1.00 110.75 1008 PHE A C 1
ATOM 1338 O O . PHE A 1 243 ? -12.820 47.492 60.242 1.00 108.53 1008 PHE A O 1
ATOM 1346 N N . ALA A 1 244 ? -15.035 48.000 60.505 1.00 111.65 1009 ALA A N 1
ATOM 1347 C CA . ALA A 1 244 ? -14.959 49.416 60.079 1.00 113.97 1009 ALA A CA 1
ATOM 1348 C C . ALA A 1 244 ? -13.893 50.247 60.787 1.00 119.02 1009 ALA A C 1
ATOM 1349 O O . ALA A 1 244 ? -13.277 51.121 60.165 1.00 118.94 1009 ALA A O 1
ATOM 1351 N N . GLY A 1 245 ? -13.719 49.990 62.082 1.00 116.41 1010 GLY A N 1
ATOM 1352 C CA . GLY A 1 245 ? -12.772 50.707 62.922 1.00 117.02 1010 GLY A CA 1
ATOM 1353 C C . GLY A 1 245 ? -11.337 50.429 62.557 1.00 115.61 1010 GLY A C 1
ATOM 1354 O O . GLY A 1 245 ? -10.590 51.352 62.221 1.00 115.67 1010 GLY A O 1
ATOM 1355 N N . VAL A 1 246 ? -10.975 49.139 62.573 1.00 107.89 1011 VAL A N 1
ATOM 1356 C CA . VAL A 1 246 ? -9.630 48.621 62.332 1.00 103.49 1011 VAL A CA 1
ATOM 1357 C C . VAL A 1 246 ? -9.105 48.883 60.897 1.00 105.82 1011 VAL A C 1
ATOM 1358 O O . VAL A 1 246 ? -7.887 48.985 60.717 1.00 104.83 1011 VAL A O 1
ATOM 1362 N N . LEU A 1 247 ? -10.004 49.022 59.898 1.00 101.77 1012 LEU A N 1
ATOM 1363 C CA . LEU A 1 247 ? -9.582 49.224 58.511 1.00 99.80 1012 LEU A CA 1
ATOM 1364 C C . LEU A 1 247 ? -9.749 50.652 57.998 1.00 108.23 1012 LEU A C 1
ATOM 1365 O O . LEU A 1 247 ? -10.738 51.305 58.331 1.00 110.95 1012 LEU A O 1
ATOM 1370 N N . LYS A 1 248 ? -8.753 51.136 57.193 1.00 105.38 1013 LYS A N 1
ATOM 1371 C CA . LYS A 1 248 ? -8.713 52.467 56.535 1.00 116.92 1013 LYS A CA 1
ATOM 1372 C C . LYS A 1 248 ? -7.941 52.430 55.182 1.00 119.91 1013 LYS A C 1
ATOM 1373 O O . LYS A 1 248 ? -7.964 51.437 54.436 1.00 72.11 1013 LYS A O 1
ATOM 1379 N N . ALA B 1 70 ? 23.789 44.889 75.344 1.00 176.98 835 ALA B N 1
ATOM 1380 C CA . ALA B 1 70 ? 22.570 44.537 74.617 1.00 176.09 835 ALA B CA 1
ATOM 1381 C C . ALA B 1 70 ? 22.901 44.136 73.181 1.00 177.51 835 ALA B C 1
ATOM 1382 O O . ALA B 1 70 ? 22.391 43.130 72.667 1.00 175.17 835 ALA B O 1
ATOM 1384 N N . SER B 1 71 ? 23.790 44.935 72.557 1.00 176.03 836 SER B N 1
ATOM 1385 C CA . SER B 1 71 ? 24.290 44.797 71.191 1.00 174.88 836 SER B CA 1
ATOM 1386 C C . SER B 1 71 ? 25.084 43.513 71.019 1.00 171.77 836 SER B C 1
ATOM 1387 O O . SER B 1 71 ? 25.021 42.916 69.944 1.00 167.54 836 SER B O 1
ATOM 1390 N N . ALA B 1 72 ? 25.855 43.113 72.060 1.00 164.97 837 ALA B N 1
ATOM 1391 C CA . ALA B 1 72 ? 26.717 41.926 72.059 1.00 157.92 837 ALA B CA 1
ATOM 1392 C C . ALA B 1 72 ? 25.942 40.616 71.862 1.00 154.85 837 ALA B C 1
ATOM 1393 O O . ALA B 1 72 ? 26.150 39.945 70.846 1.00 148.81 837 ALA B O 1
ATOM 1395 N N . VAL B 1 73 ? 25.016 40.288 72.799 1.00 151.73 838 VAL B N 1
ATOM 1396 C CA . VAL B 1 73 ? 24.159 39.090 72.757 1.00 148.74 838 VAL B CA 1
ATOM 1397 C C . VAL B 1 73 ? 23.407 39.049 71.425 1.00 146.81 838 VAL B C 1
ATOM 1398 O O . VAL B 1 73 ? 23.415 38.015 70.755 1.00 142.77 838 VAL B O 1
ATOM 1402 N N . ALA B 1 74 ? 22.798 40.191 71.035 1.00 143.47 839 ALA B N 1
ATOM 1403 C CA . ALA B 1 74 ? 22.053 40.355 69.791 1.00 140.94 839 ALA B CA 1
ATOM 1404 C C . ALA B 1 74 ? 22.917 40.081 68.561 1.00 135.81 839 ALA B C 1
ATOM 1405 O O . ALA B 1 74 ? 22.589 39.190 67.782 1.00 132.30 839 ALA B O 1
ATOM 1407 N N . GLY B 1 75 ? 24.027 40.813 68.439 1.00 128.41 840 GLY B N 1
ATOM 1408 C CA . GLY B 1 75 ? 24.980 40.717 67.339 1.00 121.73 840 GLY B CA 1
ATOM 1409 C C . GLY B 1 75 ? 25.534 39.328 67.113 1.00 116.06 840 GLY B C 1
ATOM 1410 O O . GLY B 1 75 ? 25.572 38.873 65.969 1.00 112.42 840 GLY B O 1
ATOM 1411 N N . ILE B 1 76 ? 25.938 38.639 68.208 1.00 109.85 841 ILE B N 1
ATOM 1412 C CA . ILE B 1 76 ? 26.483 37.274 68.172 1.00 104.33 841 ILE B CA 1
ATOM 1413 C C . ILE B 1 76 ? 25.408 36.296 67.701 1.00 104.09 841 ILE B C 1
ATOM 1414 O O . ILE B 1 76 ? 25.648 35.579 66.727 1.00 100.04 841 ILE B O 1
ATOM 1419 N N . ALA B 1 77 ? 24.214 36.311 68.342 1.00 102.13 842 ALA B N 1
ATOM 1420 C CA . ALA B 1 77 ? 23.079 35.454 67.963 1.00 101.72 842 ALA B CA 1
ATOM 1421 C C . ALA B 1 77 ? 22.671 35.649 66.498 1.00 102.87 842 ALA B C 1
ATOM 1422 O O . ALA B 1 77 ? 22.563 34.656 65.784 1.00 99.63 842 ALA B O 1
ATOM 1424 N N . ALA B 1 78 ? 22.523 36.925 66.036 1.00 100.67 843 ALA B N 1
ATOM 1425 C CA . ALA B 1 78 ? 22.186 37.290 64.651 1.00 99.44 843 ALA B CA 1
ATOM 1426 C C . ALA B 1 78 ? 23.224 36.758 63.671 1.00 101.59 843 ALA B C 1
ATOM 1427 O O . ALA B 1 78 ? 22.871 36.374 62.559 1.00 101.06 843 ALA B O 1
ATOM 1429 N N . ALA B 1 79 ? 24.497 36.714 64.088 1.00 97.31 844 ALA B N 1
ATOM 1430 C CA . ALA B 1 79 ? 25.588 36.195 63.276 1.00 93.64 844 ALA B CA 1
ATOM 1431 C C . ALA B 1 79 ? 25.532 34.660 63.169 1.00 98.08 844 ALA B C 1
ATOM 1432 O O . ALA B 1 79 ? 25.790 34.119 62.091 1.00 95.61 844 ALA B O 1
ATOM 1434 N N . VAL B 1 80 ? 25.172 33.965 64.267 1.00 97.56 845 VAL B N 1
ATOM 1435 C CA . VAL B 1 80 ? 25.044 32.504 64.255 1.00 97.08 845 VAL B CA 1
ATOM 1436 C C . VAL B 1 80 ? 23.769 32.115 63.492 1.00 103.27 845 VAL B C 1
ATOM 1437 O O . VAL B 1 80 ? 23.797 31.150 62.729 1.00 103.10 845 VAL B O 1
ATOM 1441 N N . GLY B 1 81 ? 22.692 32.882 63.681 1.00 100.99 846 GLY B N 1
ATOM 1442 C CA . GLY B 1 81 ? 21.420 32.680 62.996 1.00 102.70 846 GLY B CA 1
ATOM 1443 C C . GLY B 1 81 ? 21.580 32.729 61.490 1.00 105.45 846 GLY B C 1
ATOM 1444 O O . GLY B 1 81 ? 21.113 31.830 60.781 1.00 105.31 846 GLY B O 1
ATOM 1445 N N . ALA B 1 82 ? 22.333 33.743 61.006 1.00 100.24 847 ALA B N 1
ATOM 1446 C CA . ALA B 1 82 ? 22.675 33.922 59.600 1.00 97.70 847 ALA B CA 1
ATOM 1447 C C . ALA B 1 82 ? 23.531 32.749 59.114 1.00 99.00 847 ALA B C 1
ATOM 1448 O O . ALA B 1 82 ? 23.405 32.363 57.956 1.00 98.83 847 ALA B O 1
ATOM 1450 N N . ALA B 1 83 ? 24.378 32.161 59.995 1.00 93.92 848 ALA B N 1
ATOM 1451 C CA . ALA B 1 83 ? 25.220 31.013 59.634 1.00 91.40 848 ALA B CA 1
ATOM 1452 C C . ALA B 1 83 ? 24.387 29.753 59.470 1.00 96.19 848 ALA B C 1
ATOM 1453 O O . ALA B 1 83 ? 24.589 29.038 58.486 1.00 94.79 848 ALA B O 1
ATOM 1455 N N . VAL B 1 84 ? 23.420 29.501 60.394 1.00 94.98 849 VAL B N 1
ATOM 1456 C CA . VAL B 1 84 ? 22.528 28.335 60.296 1.00 96.77 849 VAL B CA 1
ATOM 1457 C C . VAL B 1 84 ? 21.738 28.436 58.984 1.00 104.63 849 VAL B C 1
ATOM 1458 O O . VAL B 1 84 ? 21.642 27.440 58.257 1.00 105.64 849 VAL B O 1
ATOM 1462 N N . ALA B 1 85 ? 21.244 29.664 58.658 1.00 101.86 850 ALA B N 1
ATOM 1463 C CA . ALA B 1 85 ? 20.490 29.984 57.434 1.00 102.21 850 ALA B CA 1
ATOM 1464 C C . ALA B 1 85 ? 21.247 29.630 56.155 1.00 100.87 850 ALA B C 1
ATOM 1465 O O . ALA B 1 85 ? 20.687 28.934 55.318 1.00 100.05 850 ALA B O 1
ATOM 1467 N N . VAL B 1 86 ? 22.522 30.071 56.031 1.00 94.47 851 VAL B N 1
ATOM 1468 C CA . VAL B 1 86 ? 23.397 29.797 54.881 1.00 92.61 851 VAL B CA 1
ATOM 1469 C C . VAL B 1 86 ? 23.710 28.286 54.812 1.00 96.69 851 VAL B C 1
ATOM 1470 O O . VAL B 1 86 ? 23.724 27.694 53.725 1.00 94.24 851 VAL B O 1
ATOM 1474 N N . GLY B 1 87 ? 23.905 27.691 55.993 1.00 95.85 852 GLY B N 1
ATOM 1475 C CA . GLY B 1 87 ? 24.183 26.269 56.161 1.00 96.90 852 GLY B CA 1
ATOM 1476 C C . GLY B 1 87 ? 23.068 25.390 55.645 1.00 105.29 852 GLY B C 1
ATOM 1477 O O . GLY B 1 87 ? 23.313 24.519 54.804 1.00 104.81 852 GLY B O 1
ATOM 1478 N N . LYS B 1 88 ? 21.826 25.642 56.143 1.00 104.48 853 LYS B N 1
ATOM 1479 C CA . LYS B 1 88 ? 20.600 24.942 55.769 1.00 107.01 853 LYS B CA 1
ATOM 1480 C C . LYS B 1 88 ? 20.254 25.219 54.297 1.00 111.84 853 LYS B 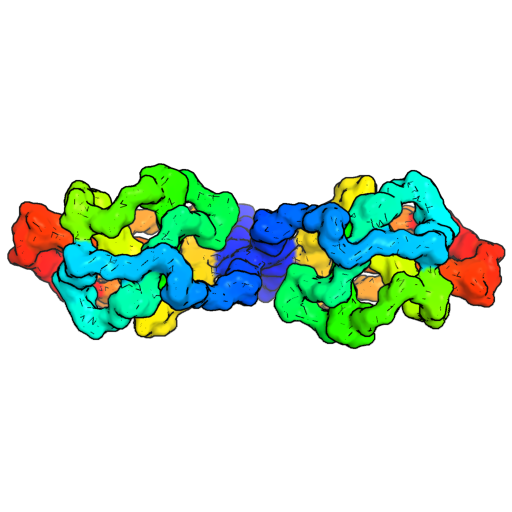C 1
ATOM 1481 O O . LYS B 1 88 ? 19.938 24.277 53.563 1.00 113.45 853 LYS B O 1
ATOM 1487 N N . LEU B 1 89 ? 20.335 26.508 53.868 1.00 107.84 854 LEU B N 1
ATOM 1488 C CA . LEU B 1 89 ? 19.995 26.970 52.515 1.00 109.15 854 LEU B CA 1
ATOM 1489 C C . LEU B 1 89 ? 20.788 26.280 51.417 1.00 114.95 854 LEU B C 1
ATOM 1490 O O . LEU B 1 89 ? 20.231 25.430 50.722 1.00 116.23 854 LEU B O 1
ATOM 1495 N N . LEU B 1 90 ? 22.085 26.616 51.278 1.00 112.10 855 LEU B N 1
ATOM 1496 C CA . LEU B 1 90 ? 22.969 26.022 50.267 1.00 112.53 855 LEU B CA 1
ATOM 1497 C C . LEU B 1 90 ? 23.779 24.834 50.830 1.00 122.26 855 LEU B C 1
ATOM 1498 O O . LEU B 1 90 ? 24.956 24.678 50.510 1.00 121.73 855 LEU B O 1
ATOM 1503 N N . GLY B 1 91 ? 23.113 23.999 51.635 1.00 123.93 856 GLY B N 1
ATOM 1504 C CA . GLY B 1 91 ? 23.668 22.827 52.312 1.00 125.52 856 GLY B CA 1
ATOM 1505 C C . GLY B 1 91 ? 24.433 21.846 51.457 1.00 133.55 856 GLY B C 1
ATOM 1506 O O . GLY B 1 91 ? 23.879 21.273 50.513 1.00 135.72 856 GLY B O 1
ATOM 1507 N N . GLY B 1 92 ? 25.711 21.673 51.804 1.00 130.62 857 GLY B N 1
ATOM 1508 C CA . GLY B 1 92 ? 26.642 20.774 51.131 1.00 132.33 857 GLY B CA 1
ATOM 1509 C C . GLY B 1 92 ? 27.074 21.235 49.749 1.00 138.20 857 GLY B C 1
ATOM 1510 O O . GLY B 1 92 ? 26.232 21.618 48.930 1.00 138.96 857 GLY B O 1
ATOM 1511 N N . PRO B 1 93 ? 28.381 21.180 49.426 1.00 135.47 858 PRO B N 1
ATOM 1512 C CA . PRO B 1 93 ? 28.813 21.625 48.090 1.00 135.94 858 PRO B CA 1
ATOM 1513 C C . PRO B 1 93 ? 28.796 20.523 47.029 1.00 144.08 858 PRO B C 1
ATOM 1514 O O . PRO B 1 93 ? 28.847 19.332 47.366 1.00 145.15 858 PRO B O 1
ATOM 1518 N N . ASP B 1 94 ? 28.744 20.932 45.739 1.00 142.95 859 ASP B N 1
ATOM 1519 C CA . ASP B 1 94 ? 28.762 20.015 44.596 1.00 146.98 859 ASP B CA 1
ATOM 1520 C C . ASP B 1 94 ? 30.191 19.490 44.407 1.00 152.15 859 ASP B C 1
ATOM 1521 O O . ASP B 1 94 ? 31.074 20.237 43.963 1.00 150.49 859 ASP B O 1
ATOM 1526 N N . ALA B 1 95 ? 30.413 18.205 44.775 1.00 150.99 860 ALA B N 1
ATOM 1527 C CA . ALA B 1 95 ? 31.709 17.521 44.698 1.00 151.52 860 ALA B CA 1
ATOM 1528 C C . ALA B 1 95 ? 32.384 17.675 43.336 1.00 156.94 860 ALA B C 1
ATOM 1529 O O . ALA B 1 95 ? 33.599 17.853 43.285 1.00 155.20 860 ALA B O 1
ATOM 1531 N N . GLU B 1 96 ? 31.585 17.651 42.244 1.00 156.87 861 GLU B N 1
ATOM 1532 C CA . GLU B 1 96 ? 32.029 17.770 40.848 1.00 159.72 861 GLU B CA 1
ATOM 1533 C C . GLU B 1 96 ? 32.320 19.217 40.391 1.00 160.36 861 GLU B C 1
ATOM 1534 O O . GLU B 1 96 ? 32.951 19.402 39.346 1.00 162.45 861 GLU B O 1
ATOM 1540 N N . ALA B 1 97 ? 31.870 20.228 41.161 1.00 152.21 862 ALA B N 1
ATOM 1541 C CA . ALA B 1 97 ? 32.067 21.645 40.837 1.00 149.65 862 ALA B CA 1
ATOM 1542 C C . ALA B 1 97 ? 33.375 22.204 41.378 1.00 149.75 862 ALA B C 1
ATOM 1543 O O . ALA B 1 97 ? 33.909 21.703 42.369 1.00 147.63 862 ALA B O 1
ATOM 1545 N N . GLY B 1 98 ? 33.861 23.250 40.720 1.00 145.49 863 GLY B N 1
ATOM 1546 C CA . GLY B 1 98 ? 35.084 23.938 41.095 1.00 142.81 863 GLY B CA 1
ATOM 1547 C C . GLY B 1 98 ? 36.293 23.537 40.282 1.00 148.87 863 GLY B C 1
ATOM 1548 O O . GLY B 1 98 ? 36.380 23.835 39.085 1.00 151.82 863 GLY B O 1
ATOM 1549 N N . ARG B 1 99 ? 37.242 22.861 40.951 1.00 143.14 864 ARG B N 1
ATOM 1550 C CA . ARG B 1 99 ? 38.543 22.415 40.436 1.00 144.04 864 ARG B CA 1
ATOM 1551 C C . ARG B 1 99 ? 39.157 21.561 41.560 1.00 146.93 864 ARG B C 1
ATOM 1552 O O . ARG B 1 99 ? 38.994 21.923 42.721 1.00 144.09 864 ARG B O 1
ATOM 1560 N N . ALA B 1 100 ? 39.824 20.436 41.254 1.00 145.77 865 ALA B N 1
ATOM 1561 C CA . ALA B 1 100 ? 40.426 19.629 42.326 1.00 144.79 865 ALA B CA 1
ATOM 1562 C C . ALA B 1 100 ? 41.884 20.032 42.539 1.00 147.84 865 ALA B C 1
ATOM 1563 O O . ALA B 1 100 ? 42.484 20.618 41.642 1.00 147.96 865 ALA B O 1
ATOM 1565 N N . LEU B 1 101 ? 42.452 19.731 43.722 1.00 143.36 866 LEU B N 1
ATOM 1566 C CA . LEU B 1 101 ? 43.846 20.060 44.048 1.00 142.77 866 LEU B CA 1
ATOM 1567 C C . LEU B 1 101 ? 44.829 19.501 43.014 1.00 151.53 866 LEU B C 1
ATOM 1568 O O . LEU B 1 101 ? 44.667 18.363 42.562 1.00 155.24 866 LEU B O 1
ATOM 1573 N N . SER B 1 102 ? 45.843 20.306 42.645 1.00 147.77 867 SER B N 1
ATOM 1574 C CA . SER B 1 102 ? 46.883 19.901 41.697 1.00 151.96 867 SER B CA 1
ATOM 1575 C C . SER B 1 102 ? 47.920 19.001 42.392 1.00 157.30 867 SER B C 1
ATOM 1576 O O . SER B 1 102 ? 47.963 18.943 43.625 1.00 153.94 867 SER B O 1
ATOM 1579 N N . GLU B 1 103 ? 48.761 18.319 41.596 1.00 158.82 868 GLU B N 1
ATOM 1580 C CA . GLU B 1 103 ? 49.814 17.416 42.071 1.00 161.63 868 GLU B CA 1
ATOM 1581 C C . GLU B 1 103 ? 50.730 18.114 43.084 1.00 161.01 868 GLU B C 1
ATOM 1582 O O . GLU B 1 103 ? 50.948 17.576 44.175 1.00 159.94 868 GLU B O 1
ATOM 1588 N N . GLY B 1 104 ? 51.181 19.328 42.742 1.00 154.79 869 GLY B N 1
ATOM 1589 C CA . GLY B 1 104 ? 52.017 20.163 43.602 1.00 151.36 869 GLY B CA 1
ATOM 1590 C C . GLY B 1 104 ? 51.308 20.597 44.873 1.00 148.58 869 GLY B C 1
ATOM 1591 O O . GLY B 1 104 ? 51.903 20.567 45.955 1.00 146.81 869 GLY B O 1
ATOM 1592 N N . GLU B 1 105 ? 50.020 20.995 44.747 1.00 141.03 870 GLU B N 1
ATOM 1593 C CA . GLU B 1 105 ? 49.162 21.407 45.862 1.00 135.43 870 GLU B CA 1
ATOM 1594 C C . GLU B 1 105 ? 48.949 20.254 46.848 1.00 137.84 870 GLU B C 1
ATOM 1595 O O . GLU B 1 105 ? 49.013 20.488 48.056 1.00 134.71 870 GLU B O 1
ATOM 1601 N N . ILE B 1 106 ? 48.701 19.014 46.338 1.00 136.87 871 ILE B N 1
ATOM 1602 C CA . ILE B 1 106 ? 48.513 17.819 47.175 1.00 137.87 871 ILE B CA 1
ATOM 1603 C C . ILE B 1 106 ? 49.804 17.547 47.925 1.00 142.01 871 ILE B C 1
ATOM 1604 O O . ILE B 1 106 ? 49.758 17.267 49.121 1.00 140.17 871 ILE B O 1
ATOM 1609 N N . SER B 1 107 ? 50.951 17.683 47.231 1.00 140.74 872 SER B N 1
ATOM 1610 C CA . SER B 1 107 ? 52.271 17.500 47.822 1.00 142.17 872 SER B CA 1
ATOM 1611 C C . SER B 1 107 ? 52.518 18.532 48.923 1.00 140.38 872 SER B C 1
ATOM 1612 O O . SER B 1 107 ? 52.969 18.161 50.009 1.00 140.64 872 SER B O 1
ATOM 1615 N N . LEU B 1 108 ? 52.195 19.816 48.649 1.00 131.72 873 LEU B N 1
ATOM 1616 C CA . LEU B 1 108 ? 52.381 20.930 49.579 1.00 126.93 873 LEU B CA 1
ATOM 1617 C C . LEU B 1 108 ? 51.686 20.660 50.913 1.00 127.71 873 LEU B C 1
ATOM 1618 O O . LEU B 1 108 ? 52.346 20.654 51.959 1.00 126.80 873 LEU B O 1
ATOM 1623 N N . ALA B 1 109 ? 50.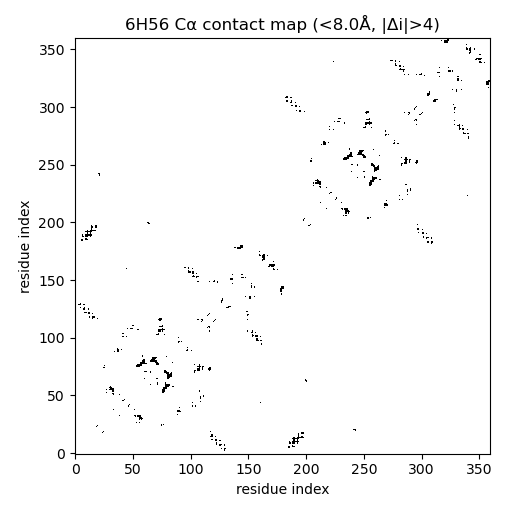374 20.371 50.852 1.00 122.53 874 ALA B N 1
ATOM 1624 C CA . ALA B 1 109 ? 49.531 20.079 52.006 1.00 119.96 874 ALA B CA 1
ATOM 1625 C C . ALA B 1 109 ? 49.918 18.770 52.690 1.00 124.39 874 ALA B C 1
ATOM 1626 O O . ALA B 1 109 ? 49.864 18.705 53.915 1.00 121.92 874 ALA B O 1
ATOM 1628 N N . LYS B 1 110 ? 50.342 17.746 51.913 1.00 124.77 875 LYS B N 1
ATOM 1629 C CA . LYS B 1 110 ? 50.751 16.453 52.468 1.00 128.91 875 LYS B CA 1
ATOM 1630 C C . LYS B 1 110 ? 51.909 16.612 53.439 1.00 134.41 875 LYS B C 1
ATOM 1631 O O . LYS B 1 110 ? 51.948 15.924 54.455 1.00 136.03 875 LYS B O 1
ATOM 1637 N N . GLY B 1 111 ? 52.800 17.561 53.147 1.00 130.43 876 GLY B N 1
ATOM 1638 C CA . GLY B 1 111 ? 53.947 17.886 53.988 1.00 131.55 876 GLY B CA 1
ATOM 1639 C C . GLY B 1 111 ? 53.565 18.474 55.332 1.00 134.25 876 GLY B C 1
ATOM 1640 O O . GLY B 1 111 ? 54.359 18.447 56.280 1.00 134.46 876 GLY B O 1
ATOM 1641 N N . VAL B 1 112 ? 52.335 19.003 55.421 1.00 129.64 877 VAL B N 1
ATOM 1642 C CA . VAL B 1 112 ? 51.805 19.580 56.648 1.00 127.31 877 VAL B CA 1
ATOM 1643 C C . VAL B 1 112 ? 50.845 18.579 57.306 1.00 134.41 877 VAL B C 1
ATOM 1644 O O . VAL B 1 112 ? 51.164 18.044 58.366 1.00 136.22 877 VAL B O 1
ATOM 1648 N N . PHE B 1 113 ? 49.699 18.306 56.651 1.00 131.58 878 PHE B N 1
ATOM 1649 C CA . PHE B 1 113 ? 48.596 17.467 57.137 1.00 133.02 878 PHE B CA 1
ATOM 1650 C C . PHE B 1 113 ? 48.798 15.960 56.950 1.00 144.59 878 PHE B C 1
ATOM 1651 O O . PHE B 1 113 ? 48.202 15.188 57.703 1.00 146.06 878 PHE B O 1
ATOM 1659 N N . GLY B 1 114 ? 49.623 15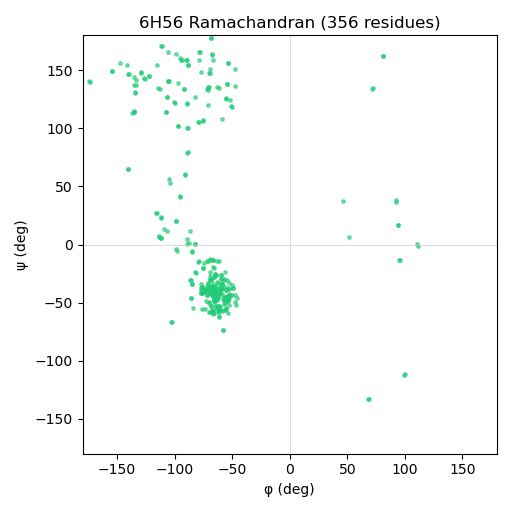.560 55.981 1.00 145.76 879 GLY B N 1
ATOM 1660 C CA . GLY B 1 114 ? 49.892 14.153 55.701 1.00 152.47 879 GLY B CA 1
ATOM 1661 C C . GLY B 1 114 ? 48.690 13.431 55.129 1.00 160.64 879 GLY B C 1
ATOM 1662 O O . GLY B 1 114 ? 48.035 13.942 54.216 1.00 157.59 879 GLY B O 1
ATOM 1663 N N . ASP B 1 115 ? 48.384 12.240 55.675 1.00 163.84 880 ASP B N 1
ATOM 1664 C CA . ASP B 1 115 ? 47.231 11.451 55.237 1.00 166.80 880 ASP B CA 1
ATOM 1665 C C . ASP B 1 115 ? 46.017 11.634 56.165 1.00 169.73 880 ASP B C 1
ATOM 1666 O O . ASP B 1 115 ? 45.096 10.814 56.132 1.00 172.40 880 ASP B O 1
ATOM 1671 N N . SER B 1 116 ? 45.997 12.744 56.952 1.00 162.21 881 SER B N 1
ATOM 1672 C CA . SER B 1 116 ? 44.893 13.084 57.864 1.00 160.03 881 SER B CA 1
ATOM 1673 C C . SER B 1 116 ? 43.670 13.613 57.110 1.00 161.20 881 SER B C 1
ATOM 1674 O O . SER B 1 116 ? 42.565 13.586 57.661 1.00 160.51 881 SER B O 1
ATOM 1677 N N . ILE B 1 117 ? 43.860 14.093 55.859 1.00 155.97 882 ILE B N 1
ATOM 1678 C CA . ILE B 1 117 ? 42.756 14.598 55.041 1.00 153.18 882 ILE B CA 1
ATOM 1679 C C . ILE B 1 117 ? 42.687 13.934 53.665 1.00 160.01 882 ILE B C 1
ATOM 1680 O O . ILE B 1 117 ? 43.718 13.584 53.086 1.00 161.68 882 ILE B O 1
ATOM 1685 N N . ASP B 1 118 ? 41.443 13.707 53.188 1.00 157.15 883 ASP B N 1
ATOM 1686 C CA . ASP B 1 118 ? 41.138 13.122 51.882 1.00 160.06 883 ASP B CA 1
ATOM 1687 C C . ASP B 1 118 ? 41.063 14.280 50.901 1.00 159.48 883 ASP B C 1
ATOM 1688 O O . ASP B 1 118 ? 40.074 15.019 50.862 1.00 156.34 883 ASP B O 1
ATOM 1693 N N . TYR B 1 119 ? 42.152 14.461 50.150 1.00 155.64 884 TYR B N 1
ATOM 1694 C CA . TYR B 1 119 ? 42.359 15.547 49.188 1.00 152.20 884 TYR B CA 1
ATOM 1695 C C . TYR B 1 119 ? 41.413 15.478 47.977 1.00 155.72 884 TYR B C 1
ATOM 1696 O O . TYR B 1 119 ? 41.272 16.460 47.240 1.00 152.46 884 TYR B O 1
ATOM 1705 N N . SER B 1 120 ? 40.736 14.329 47.813 1.00 155.71 885 SER B N 1
ATOM 1706 C CA . SER B 1 120 ? 39.756 14.074 46.764 1.00 157.54 885 SER B CA 1
ATOM 1707 C C . SER B 1 120 ? 38.538 14.987 46.971 1.00 156.53 885 SER B C 1
ATOM 1708 O O . SER B 1 120 ? 38.122 15.665 46.028 1.00 155.66 885 SER B O 1
ATOM 1711 N N . THR B 1 121 ? 38.017 15.037 48.227 1.00 149.60 886 THR B N 1
ATOM 1712 C CA . THR B 1 121 ? 36.888 15.849 48.713 1.00 145.04 886 THR B CA 1
ATOM 1713 C C . THR B 1 121 ? 37.086 17.353 48.412 1.00 142.59 886 THR B C 1
ATOM 1714 O O . THR B 1 121 ? 36.172 18.005 47.897 1.00 140.56 886 THR B O 1
ATOM 1718 N N . VAL B 1 122 ? 38.290 17.874 48.748 1.00 136.02 887 VAL B N 1
ATOM 1719 C CA . VAL B 1 122 ? 38.748 19.265 48.633 1.00 131.44 887 VAL B CA 1
ATOM 1720 C C . VAL B 1 122 ? 38.604 19.819 47.206 1.00 134.44 887 VAL B C 1
ATOM 1721 O O . VAL B 1 122 ? 39.114 19.219 46.262 1.00 138.13 887 VAL B O 1
ATOM 1725 N N . ARG B 1 123 ? 37.915 20.962 47.059 1.00 126.29 888 ARG B N 1
ATOM 1726 C CA . ARG B 1 123 ? 37.680 21.607 45.763 1.00 125.97 888 ARG B CA 1
ATOM 1727 C C . ARG B 1 123 ? 37.931 23.109 45.813 1.00 125.02 888 ARG B C 1
ATOM 1728 O O . ARG B 1 123 ? 37.406 23.793 46.689 1.00 122.74 888 ARG B O 1
ATOM 1736 N N . LEU B 1 124 ? 38.699 23.626 44.859 1.00 120.34 889 LEU B N 1
ATOM 1737 C CA . LEU B 1 124 ? 39.048 25.045 44.781 1.00 117.59 889 LEU B CA 1
ATOM 1738 C C . LEU B 1 124 ? 38.134 25.780 43.811 1.00 121.67 889 LEU B C 1
ATOM 1739 O O . LEU B 1 124 ? 38.292 25.688 42.591 1.00 124.17 889 LEU B O 1
ATOM 1744 N N . ARG B 1 125 ? 37.167 26.503 44.364 1.00 115.52 890 ARG B N 1
ATOM 1745 C CA . ARG B 1 125 ? 36.187 27.249 43.580 1.00 116.65 890 ARG B CA 1
ATOM 1746 C C . ARG B 1 125 ? 36.552 28.741 43.513 1.00 121.01 890 ARG B C 1
ATOM 1747 O O . ARG B 1 125 ? 36.710 29.374 44.559 1.00 118.47 890 ARG B O 1
ATOM 1755 N N . ASP B 1 126 ? 36.722 29.292 42.287 1.00 120.79 891 ASP B N 1
ATOM 1756 C CA . ASP B 1 126 ? 37.055 30.709 42.074 1.00 121.67 891 ASP B CA 1
ATOM 1757 C C . ASP B 1 126 ? 35.759 31.528 41.924 1.00 125.49 891 ASP B C 1
ATOM 1758 O O . ASP B 1 126 ? 35.497 32.163 40.901 1.00 126.52 891 ASP B O 1
ATOM 1763 N N . GLU B 1 127 ? 34.948 31.476 42.991 1.00 121.34 892 GLU B N 1
ATOM 1764 C CA . GLU B 1 127 ? 33.635 32.103 43.182 1.00 121.86 892 GLU B CA 1
ATOM 1765 C C . GLU B 1 127 ? 33.386 32.313 44.696 1.00 122.76 892 GLU B C 1
ATOM 1766 O O . GLU B 1 127 ? 33.866 31.519 45.516 1.00 119.12 892 GLU B O 1
ATOM 1772 N N . ASP B 1 128 ? 32.633 33.374 45.059 1.00 120.76 893 ASP B N 1
ATOM 1773 C CA . ASP B 1 128 ? 32.302 33.689 46.458 1.00 118.59 893 ASP B CA 1
ATOM 1774 C C . ASP B 1 128 ? 31.340 32.657 47.050 1.00 120.64 893 ASP B C 1
ATOM 1775 O O . ASP B 1 128 ? 30.503 32.116 46.327 1.00 123.37 893 ASP B O 1
ATOM 1780 N N . TYR B 1 129 ? 31.458 32.387 48.358 1.00 112.69 894 TYR B N 1
ATOM 1781 C CA . TYR B 1 129 ? 30.577 31.460 49.078 1.00 110.94 894 TYR B CA 1
ATOM 1782 C C . TYR B 1 129 ? 29.227 32.139 49.329 1.00 113.80 894 TYR B C 1
ATOM 1783 O O . TYR B 1 129 ? 28.181 31.494 49.280 1.00 113.55 894 TYR B O 1
ATOM 1792 N N . VAL B 1 130 ? 29.280 33.451 49.604 1.00 110.23 895 VAL B N 1
ATOM 1793 C CA . VAL B 1 130 ? 28.170 34.349 49.929 1.00 111.47 895 VAL B CA 1
ATOM 1794 C C . VAL B 1 130 ? 28.389 35.719 49.243 1.00 117.50 895 VAL B C 1
ATOM 1795 O O . VAL B 1 130 ? 29.538 36.136 49.115 1.00 116.14 895 VAL B O 1
ATOM 1799 N N . PRO B 1 131 ? 27.343 36.456 48.812 1.00 118.50 896 PRO B N 1
ATOM 1800 C CA . PRO B 1 131 ? 27.591 37.759 48.161 1.00 121.88 896 PRO B CA 1
ATOM 1801 C C . PRO B 1 131 ? 28.335 38.799 49.011 1.00 127.60 896 PRO B C 1
ATOM 1802 O O . PRO B 1 131 ? 29.009 39.660 48.446 1.00 129.37 896 PRO B O 1
ATOM 1806 N N . TRP B 1 132 ? 28.234 38.712 50.358 1.00 123.67 897 TRP B N 1
ATOM 1807 C CA . TRP B 1 132 ? 28.880 39.651 51.286 1.00 124.16 897 TRP B CA 1
ATOM 1808 C C . TRP B 1 132 ? 30.360 39.335 51.560 1.00 126.66 897 TRP B C 1
ATOM 1809 O O . TRP B 1 132 ? 31.005 40.078 52.309 1.00 126.88 897 TRP B O 1
ATOM 1820 N N . GLN B 1 133 ? 30.906 38.261 50.935 1.00 121.40 898 GLN B N 1
ATOM 1821 C CA . GLN B 1 133 ? 32.319 37.883 51.055 1.00 118.78 898 GLN B CA 1
ATOM 1822 C C . GLN B 1 133 ? 33.136 38.940 50.302 1.00 125.66 898 GLN B C 1
ATOM 1823 O O . GLN B 1 133 ? 32.736 39.365 49.208 1.00 127.67 898 GLN B O 1
ATOM 1829 N N . GLY B 1 134 ? 34.226 39.385 50.929 1.00 122.15 899 GLY B N 1
ATOM 1830 C CA . GLY B 1 134 ? 35.108 40.421 50.398 1.00 124.83 899 GLY B CA 1
ATOM 1831 C C . GLY B 1 134 ? 35.896 40.052 49.153 1.00 129.69 899 GLY B C 1
ATOM 1832 O O . GLY B 1 134 ? 36.024 38.868 48.812 1.00 126.83 899 GLY B O 1
ATOM 1833 N N . LYS B 1 135 ? 36.428 41.093 48.463 1.00 129.84 900 LYS B N 1
ATOM 1834 C CA . LYS B 1 135 ? 37.257 40.971 47.253 1.00 130.89 900 LYS B CA 1
ATOM 1835 C C . LYS B 1 135 ? 38.598 40.325 47.621 1.00 132.35 900 LYS B C 1
ATOM 1836 O O . LYS B 1 135 ? 39.068 39.423 46.921 1.00 131.28 900 LYS B O 1
ATOM 1842 N N . ASP B 1 136 ? 39.184 40.764 48.744 1.00 127.57 901 ASP B N 1
ATOM 1843 C CA . ASP B 1 136 ? 40.440 40.239 49.245 1.00 125.39 901 ASP B CA 1
ATOM 1844 C C . ASP B 1 136 ? 40.155 39.307 50.441 1.00 123.05 901 ASP B C 1
ATOM 1845 O O . ASP B 1 136 ? 40.722 39.502 51.522 1.00 122.58 901 ASP B O 1
ATOM 1850 N N . TYR B 1 137 ? 39.249 38.307 50.254 1.00 114.75 902 TYR B N 1
ATOM 1851 C CA . TYR B 1 137 ? 38.879 37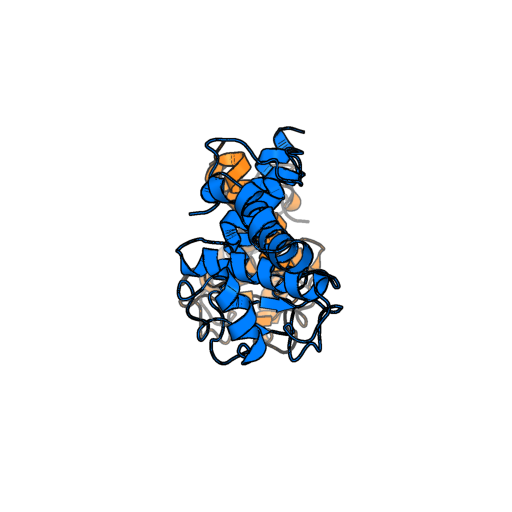.343 51.308 1.00 109.97 902 TYR B CA 1
ATOM 1852 C C . TYR B 1 137 ? 38.690 35.927 50.780 1.00 105.61 902 TYR B C 1
ATOM 1853 O O . TYR B 1 137 ? 38.439 35.755 49.603 1.00 106.40 902 TYR B O 1
ATOM 1862 N N . VAL B 1 138 ? 38.872 34.917 51.631 1.00 96.58 903 VAL B N 1
ATOM 1863 C CA . VAL B 1 138 ? 38.759 33.496 51.267 1.00 94.72 903 VAL B CA 1
ATOM 1864 C C . VAL B 1 138 ? 37.922 32.755 52.323 1.00 98.21 903 VAL B C 1
ATOM 1865 O O . VAL B 1 138 ? 38.132 32.948 53.525 1.00 97.84 903 VAL B O 1
ATOM 1869 N N . MET B 1 139 ? 37.009 31.878 51.882 1.00 94.78 904 MET B N 1
ATOM 1870 C CA . MET B 1 139 ? 36.179 31.106 52.807 1.00 93.77 904 MET B CA 1
ATOM 1871 C C . MET B 1 139 ? 36.335 29.613 52.595 1.00 97.00 904 MET B C 1
ATOM 1872 O O . MET B 1 139 ? 36.519 29.182 51.463 1.00 97.80 904 MET B O 1
ATOM 1877 N N . ALA B 1 140 ? 36.272 28.824 53.676 1.00 92.76 905 ALA B N 1
ATOM 1878 C CA . ALA B 1 140 ? 36.395 27.363 53.613 1.00 93.74 905 ALA B CA 1
ATOM 1879 C C . ALA B 1 140 ? 35.393 26.719 54.609 1.00 100.03 905 ALA B C 1
ATOM 1880 O O . ALA B 1 140 ? 35.817 26.082 55.586 1.00 101.00 905 ALA B O 1
ATOM 1882 N N . PRO B 1 141 ? 34.051 26.874 54.388 1.00 96.41 906 PRO B N 1
ATOM 1883 C CA . PRO B 1 141 ? 33.075 26.394 55.393 1.00 96.20 906 PRO B CA 1
ATOM 1884 C C . PRO B 1 141 ? 32.642 24.934 55.325 1.00 101.44 906 PRO B C 1
ATOM 1885 O O . PRO B 1 141 ? 32.309 24.347 56.359 1.00 101.02 906 PRO B O 1
ATOM 1889 N N . ASN B 1 142 ? 32.626 24.370 54.111 1.00 100.18 907 ASN B N 1
ATOM 1890 C CA . ASN B 1 142 ? 32.136 23.033 53.798 1.00 103.38 907 ASN B CA 1
ATOM 1891 C C . ASN B 1 142 ? 33.192 21.996 53.351 1.00 112.41 907 ASN B C 1
ATOM 1892 O O . ASN B 1 142 ? 32.817 20.884 52.957 1.00 115.24 907 ASN B O 1
ATOM 1897 N N . GLY B 1 143 ? 34.475 22.354 53.392 1.00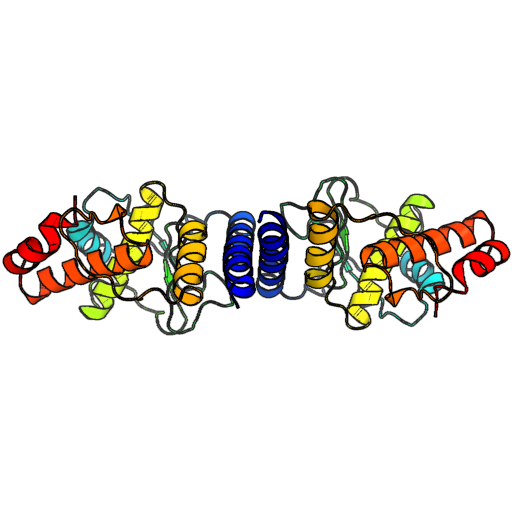 109.13 908 GLY B N 1
ATOM 1898 C CA . GLY B 1 143 ? 35.542 21.459 52.951 1.00 110.54 908 GLY B CA 1
ATOM 1899 C C . GLY B 1 143 ? 35.944 21.684 51.506 1.00 115.14 908 GLY B C 1
ATOM 1900 O O . GLY B 1 143 ? 36.568 20.815 50.892 1.00 116.02 908 GLY B O 1
ATOM 1901 N N . HIS B 1 144 ? 35.543 22.851 50.956 1.00 111.74 909 HIS B N 1
ATOM 1902 C CA . HIS B 1 144 ? 35.848 23.405 49.630 1.00 112.79 909 HIS B CA 1
ATOM 1903 C C . HIS B 1 144 ? 36.344 24.821 49.911 1.00 112.39 909 HIS B C 1
ATOM 1904 O O . HIS B 1 144 ? 35.879 25.441 50.868 1.00 111.18 909 HIS B O 1
ATOM 1911 N N . ILE B 1 145 ? 37.262 25.339 49.097 1.00 107.01 910 ILE B N 1
ATOM 1912 C CA . ILE B 1 145 ? 37.827 26.676 49.303 1.00 104.45 910 ILE B CA 1
ATOM 1913 C C . ILE B 1 145 ? 37.265 27.656 48.272 1.00 107.29 910 ILE B C 1
ATOM 1914 O O . ILE B 1 145 ? 37.332 27.400 47.076 1.00 108.56 910 ILE B O 1
ATOM 1919 N N . TYR B 1 146 ? 36.716 28.767 48.739 1.00 102.93 911 TYR B N 1
ATOM 1920 C CA . TYR B 1 146 ? 36.097 29.780 47.894 1.00 104.83 911 TYR B CA 1
ATOM 1921 C C . TYR B 1 146 ? 36.979 31.008 47.833 1.00 109.83 911 TYR B C 1
ATOM 1922 O O . TYR B 1 146 ? 37.140 31.690 48.847 1.00 109.28 911 TYR B O 1
ATOM 1931 N N . PHE B 1 147 ? 37.534 31.307 46.650 1.00 107.78 912 PHE B N 1
ATOM 1932 C CA . PHE B 1 147 ? 38.425 32.453 46.468 1.00 108.23 912 PHE B CA 1
ATOM 1933 C C . PHE B 1 147 ? 37.720 33.728 46.042 1.00 113.52 912 PHE B C 1
ATOM 1934 O O . PHE B 1 147 ? 36.909 33.713 45.123 1.00 114.66 912 PHE B O 1
ATOM 1942 N N . GLY B 1 148 ? 38.070 34.825 46.705 1.00 110.87 913 GLY B N 1
ATOM 1943 C CA . GLY B 1 148 ? 37.542 36.159 46.438 1.00 113.97 913 GLY B CA 1
ATOM 1944 C C . GLY B 1 148 ? 37.990 36.708 45.104 1.00 123.46 913 GLY B C 1
ATOM 1945 O O . GLY B 1 148 ? 38.760 36.056 44.398 1.00 123.19 913 GLY B O 1
ATOM 1946 N N . GLU B 1 149 ? 37.509 37.912 44.753 1.00 125.69 914 GLU B N 1
ATOM 1947 C CA . GLU B 1 149 ? 37.792 38.580 43.473 1.00 131.04 914 GLU B CA 1
ATOM 1948 C C . GLU B 1 149 ? 39.278 38.861 43.202 1.00 138.30 914 GLU B C 1
ATOM 1949 O O . GLU B 1 149 ? 39.726 38.711 42.062 1.00 140.31 914 GLU B O 1
ATOM 1955 N N . GLU B 1 150 ? 40.034 39.256 44.237 1.00 135.09 915 GLU B N 1
ATOM 1956 C CA . GLU B 1 150 ? 41.462 39.567 44.111 1.00 136.71 915 GLU B CA 1
ATOM 1957 C C . GLU B 1 150 ? 42.386 38.328 44.213 1.00 137.57 915 GLU B C 1
ATOM 1958 O O . GLU B 1 150 ? 43.590 38.450 43.971 1.00 138.72 915 GLU B O 1
ATOM 1964 N N . LEU B 1 151 ? 41.823 37.143 44.521 1.00 130.48 916 LEU B N 1
ATOM 1965 C CA . LEU B 1 151 ? 42.582 35.896 44.675 1.00 128.46 916 LEU B CA 1
ATOM 1966 C C . LEU B 1 151 ? 42.219 34.822 43.626 1.00 134.37 916 LEU B C 1
ATOM 1967 O O . LEU B 1 151 ? 42.396 33.619 43.867 1.00 132.02 916 LEU B O 1
ATOM 1972 N N . ARG B 1 152 ? 41.758 35.274 42.441 1.00 135.32 917 ARG B N 1
ATOM 1973 C CA . ARG B 1 152 ? 41.318 34.407 41.345 1.00 137.20 917 ARG B CA 1
ATOM 1974 C C . ARG B 1 152 ? 42.281 34.311 40.171 1.00 145.16 917 ARG B C 1
ATOM 1975 O O . ARG B 1 152 ? 42.843 35.322 39.737 1.00 147.19 917 ARG B O 1
ATOM 1983 N N . GLY B 1 153 ? 42.400 33.100 39.632 1.00 142.91 918 GLY B N 1
ATOM 1984 C CA . GLY B 1 153 ? 43.247 32.805 38.482 1.00 146.97 918 GLY B CA 1
ATOM 1985 C C . GLY B 1 153 ? 44.456 31.954 38.812 1.00 150.43 918 GLY B C 1
ATOM 1986 O O . GLY B 1 153 ? 45.258 31.639 37.926 1.00 153.42 918 GLY B O 1
ATOM 1987 N N . VAL B 1 154 ? 44.597 31.581 40.094 1.00 142.79 919 VAL B N 1
ATOM 1988 C CA . VAL B 1 154 ? 45.703 30.757 40.575 1.00 141.49 919 VAL B CA 1
ATOM 1989 C C . VAL B 1 154 ? 45.440 29.276 40.246 1.00 145.48 919 VAL B C 1
ATOM 1990 O O . VAL B 1 154 ? 44.587 28.638 40.875 1.00 142.73 919 VAL B O 1
ATOM 1994 N N . ALA B 1 155 ? 46.160 28.754 39.231 1.00 145.11 920 ALA B N 1
ATOM 1995 C CA . ALA B 1 155 ? 46.055 27.367 38.779 1.00 146.54 920 ALA B CA 1
ATOM 1996 C C . ALA B 1 155 ? 46.770 26.420 39.745 1.00 149.38 920 ALA B C 1
ATOM 1997 O O . ALA B 1 155 ? 46.243 25.346 40.049 1.00 148.32 920 ALA B O 1
ATOM 1999 N N . ASP B 1 156 ? 47.968 26.819 40.229 1.00 145.73 921 ASP B N 1
ATOM 2000 C CA . ASP B 1 156 ? 48.745 26.033 41.185 1.00 144.06 921 ASP B CA 1
ATOM 2001 C C . ASP B 1 156 ? 49.281 26.930 42.293 1.00 143.54 921 ASP B C 1
ATOM 2002 O O . ASP B 1 156 ? 50.095 27.821 42.030 1.00 143.95 921 ASP B O 1
ATOM 2007 N N . TRP B 1 157 ? 48.790 26.698 43.535 1.00 135.41 922 TRP B N 1
ATOM 2008 C CA . TRP B 1 157 ? 49.185 27.424 44.747 1.00 131.21 922 TRP B CA 1
ATOM 2009 C C . TRP B 1 157 ? 50.623 27.096 45.151 1.00 131.79 922 TRP B C 1
ATOM 2010 O O . TRP B 1 157 ? 51.307 27.968 45.677 1.00 129.58 922 TRP B O 1
ATOM 2021 N N . SER B 1 158 ? 51.092 25.860 44.856 1.00 128.86 923 SER B N 1
ATOM 2022 C CA . SER B 1 158 ? 52.458 25.394 45.134 1.00 130.03 923 SER B CA 1
ATOM 2023 C C . SER B 1 158 ? 53.518 26.096 44.259 1.00 133.38 923 SER B C 1
ATOM 2024 O O . SER B 1 1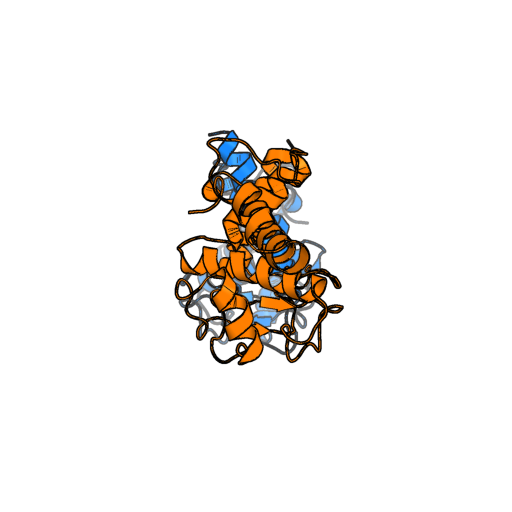58 ? 54.710 25.965 44.533 1.00 134.14 923 SER B O 1
ATOM 2027 N N . LEU B 1 159 ? 53.086 26.812 43.204 1.00 128.90 924 LEU B N 1
ATOM 2028 C CA . LEU B 1 159 ? 53.989 27.529 42.300 1.00 131.39 924 LEU B CA 1
ATOM 2029 C C . LEU B 1 159 ? 53.833 29.063 42.421 1.00 131.85 924 LEU B C 1
ATOM 2030 O O . LEU B 1 159 ? 54.197 29.822 41.510 1.00 134.39 924 LEU B O 1
ATOM 2035 N N . GLU B 1 160 ? 53.322 29.496 43.599 1.00 122.33 925 GLU B N 1
ATOM 2036 C CA . GLU B 1 160 ? 53.096 30.887 44.017 1.00 119.19 925 GLU B CA 1
ATOM 2037 C C . GLU B 1 160 ? 54.067 31.217 45.156 1.00 119.08 925 GLU B C 1
ATOM 2038 O O . GLU B 1 160 ? 54.705 30.305 45.692 1.00 117.82 925 GLU B O 1
ATOM 2044 N N . SER B 1 161 ? 54.141 32.508 45.557 1.00 114.26 926 SER B N 1
ATOM 2045 C CA . SER B 1 161 ? 55.005 32.987 46.641 1.00 113.78 926 SER B CA 1
ATOM 2046 C C . SER B 1 161 ? 54.800 32.221 47.966 1.00 114.29 926 SER B C 1
ATOM 2047 O O . SER B 1 161 ? 53.740 31.623 48.164 1.00 112.77 926 SER B O 1
ATOM 2050 N N . LEU B 1 162 ? 55.817 32.208 48.854 1.00 109.64 927 LEU B N 1
ATOM 2051 C CA . LEU B 1 162 ? 55.725 31.489 50.131 1.00 106.11 927 LEU B CA 1
ATOM 2052 C C . LEU B 1 162 ? 54.565 31.997 50.975 1.00 106.25 927 LEU B C 1
ATOM 2053 O O . LEU B 1 162 ? 53.894 31.186 51.620 1.00 103.18 927 LEU B O 1
ATOM 2058 N N . GLN B 1 163 ? 54.307 33.323 50.939 1.00 103.29 928 GLN B N 1
ATOM 2059 C CA . GLN B 1 163 ? 53.185 33.919 51.662 1.00 100.89 928 GLN B CA 1
ATOM 2060 C C . GLN B 1 163 ? 51.855 33.455 51.056 1.00 104.37 928 GLN B C 1
ATOM 2061 O O . GLN B 1 163 ? 50.931 33.125 51.810 1.00 101.21 928 GLN B O 1
ATOM 2067 N N . ARG B 1 164 ? 51.800 33.321 49.705 1.00 103.88 929 ARG B N 1
ATOM 2068 C CA . ARG B 1 164 ? 50.619 32.815 48.988 1.00 103.33 929 ARG B CA 1
ATOM 2069 C C . ARG B 1 164 ? 50.399 31.318 49.255 1.00 106.48 929 ARG B C 1
ATOM 2070 O O . ARG B 1 164 ? 49.253 30.853 49.228 1.00 105.34 929 ARG B O 1
ATOM 2078 N N . GLN B 1 165 ? 51.489 30.586 49.561 1.00 102.90 930 GLN B N 1
ATOM 2079 C CA . GLN B 1 165 ? 51.433 29.171 49.923 1.00 102.30 930 GLN B CA 1
ATOM 2080 C C . GLN B 1 165 ? 50.961 29.010 51.366 1.00 103.96 930 GLN B C 1
ATOM 2081 O O . GLN B 1 165 ? 50.304 28.023 51.691 1.00 102.32 930 GLN B O 1
ATOM 2087 N N . GLY B 1 166 ? 51.334 29.963 52.217 1.00 100.79 931 GLY B N 1
ATOM 2088 C CA . GLY B 1 166 ? 50.951 29.984 53.621 1.00 99.43 931 GLY B CA 1
ATOM 2089 C C . GLY B 1 166 ? 49.458 30.174 53.769 1.00 103.31 931 GLY B C 1
ATOM 2090 O O . GLY B 1 166 ? 48.827 29.496 54.586 1.00 102.52 931 GLY B O 1
ATOM 2091 N N . LEU B 1 167 ? 48.878 31.068 52.929 1.00 99.92 932 LEU B N 1
ATOM 2092 C CA . LEU B 1 167 ? 47.440 31.352 52.865 1.00 98.08 932 LEU B CA 1
ATOM 2093 C C . LEU B 1 167 ? 46.695 30.052 52.580 1.00 101.25 932 LEU B C 1
ATOM 2094 O O . LEU B 1 167 ? 45.742 29.717 53.275 1.00 99.72 932 LEU B O 1
ATOM 2099 N N . PHE B 1 168 ? 47.175 29.314 51.583 1.00 99.29 933 PHE B N 1
ATOM 2100 C CA . PHE B 1 168 ? 46.652 28.034 51.150 1.00 99.57 933 PHE B CA 1
ATOM 2101 C C . PHE B 1 168 ? 46.702 26.975 52.273 1.00 99.89 933 PHE B C 1
ATOM 2102 O O . PHE B 1 168 ? 45.802 26.147 52.345 1.00 99.02 933 PHE B O 1
ATOM 2110 N N . ILE B 1 169 ? 47.759 26.976 53.110 1.00 95.59 934 ILE B N 1
ATOM 2111 C CA . ILE B 1 169 ? 47.922 26.029 54.228 1.00 95.28 934 ILE B CA 1
ATOM 2112 C C . ILE B 1 169 ? 46.916 26.396 55.330 1.00 99.60 934 ILE B C 1
ATOM 2113 O O . ILE B 1 169 ? 46.376 25.509 55.992 1.00 99.89 934 ILE B O 1
ATOM 2118 N N . HIS B 1 170 ? 46.667 27.710 55.516 1.00 96.03 935 HIS B N 1
ATOM 2119 C CA . HIS B 1 170 ? 45.734 28.237 56.512 1.00 95.32 935 HIS B CA 1
ATOM 2120 C C . HIS B 1 170 ? 44.308 27.755 56.199 1.00 97.24 935 HIS B C 1
ATOM 2121 O O . HIS B 1 170 ? 43.617 27.269 57.099 1.00 96.18 935 HIS B O 1
ATOM 2128 N N . GLU B 1 171 ? 43.887 27.890 54.918 1.00 92.98 936 GLU B N 1
ATOM 2129 C CA . GLU B 1 171 ? 42.562 27.500 54.420 1.00 92.26 936 GLU B CA 1
ATOM 2130 C C . GLU B 1 171 ? 42.346 26.005 54.554 1.00 97.42 936 GLU B C 1
ATOM 2131 O O . GLU B 1 171 ? 41.262 25.547 54.931 1.00 96.50 936 GLU B O 1
ATOM 2137 N N . MET B 1 172 ? 43.415 25.265 54.289 1.00 96.51 937 MET B N 1
ATOM 2138 C CA . MET B 1 172 ? 43.506 23.823 54.380 1.00 99.20 937 MET B CA 1
ATOM 2139 C C . MET B 1 172 ? 43.319 23.319 55.837 1.00 100.76 937 MET B C 1
ATOM 2140 O O . MET B 1 172 ? 42.893 22.178 56.018 1.00 101.55 937 MET B O 1
ATOM 2145 N N . THR B 1 173 ? 43.641 24.162 56.865 1.00 94.78 938 THR B N 1
ATOM 2146 C CA . THR B 1 173 ? 43.494 23.826 58.299 1.00 94.94 938 THR B CA 1
ATOM 2147 C C . THR B 1 173 ? 42.009 23.696 58.634 1.00 98.77 938 THR B C 1
ATOM 2148 O O . THR B 1 173 ? 41.639 22.799 59.393 1.00 100.23 938 THR B O 1
ATOM 2152 N N . HIS B 1 174 ? 41.161 24.596 58.058 1.00 93.13 939 HIS B N 1
ATOM 2153 C CA . HIS B 1 174 ? 39.695 24.597 58.202 1.00 91.48 939 HIS B CA 1
ATOM 2154 C C . HIS B 1 174 ? 39.157 23.371 57.475 1.00 96.78 939 HIS B C 1
ATOM 2155 O O . HIS B 1 174 ? 38.271 22.704 58.014 1.00 97.82 939 HIS B O 1
ATOM 2162 N N . VAL B 1 175 ? 39.712 23.071 56.250 1.00 92.89 940 VAL B N 1
ATOM 2163 C CA . VAL B 1 175 ? 39.365 21.889 55.452 1.00 94.84 940 VAL B CA 1
ATOM 2164 C C . VAL B 1 175 ? 39.713 20.632 56.295 1.00 103.69 940 VAL B C 1
ATOM 2165 O O . VAL B 1 175 ? 38.945 19.675 56.315 1.00 105.57 940 VAL B O 1
ATOM 2169 N N . TRP B 1 176 ? 40.818 20.690 57.058 1.00 102.88 941 TRP B N 1
ATOM 2170 C CA . TRP B 1 176 ? 41.248 19.637 57.978 1.00 106.79 941 TRP B CA 1
ATOM 2171 C C . TRP B 1 176 ? 40.309 19.564 59.191 1.00 113.37 941 TRP B C 1
ATOM 2172 O O . TRP B 1 176 ? 40.013 18.464 59.648 1.00 116.13 941 TRP B O 1
ATOM 2183 N N . GLN B 1 177 ? 39.844 20.722 59.708 1.00 108.95 942 GLN B N 1
ATOM 2184 C CA . GLN B 1 177 ? 38.919 20.784 60.846 1.00 110.40 942 GLN B CA 1
ATOM 2185 C C . GLN B 1 177 ? 37.564 20.174 60.465 1.00 119.26 942 GLN B C 1
ATOM 2186 O O . GLN B 1 177 ? 37.060 19.300 61.179 1.00 121.41 942 GLN B O 1
ATOM 2192 N N . HIS B 1 178 ? 37.017 20.602 59.303 1.00 117.21 943 HIS B N 1
ATOM 2193 C CA . HIS B 1 178 ? 35.765 20.123 58.724 1.00 119.84 943 HIS B CA 1
ATOM 2194 C C . HIS B 1 178 ? 35.797 18.592 58.597 1.00 129.17 943 HIS B C 1
ATOM 2195 O O . HIS B 1 178 ? 34.833 17.932 59.004 1.00 131.18 943 HIS B O 1
ATOM 2202 N N . GLN B 1 179 ? 36.934 18.038 58.085 1.00 127.79 944 GLN B N 1
ATOM 2203 C CA . GLN B 1 179 ? 37.158 16.600 57.883 1.00 132.46 944 GLN B CA 1
ATOM 2204 C C . GLN B 1 179 ? 37.353 15.840 59.203 1.00 141.34 944 GLN B C 1
ATOM 2205 O O . GLN B 1 179 ? 37.258 14.610 59.223 1.00 145.34 944 GLN B O 1
ATOM 2211 N N . HIS B 1 180 ? 37.596 16.574 60.304 1.00 137.32 945 HIS B N 1
ATOM 2212 C CA . HIS B 1 180 ? 37.795 15.977 61.618 1.00 140.59 945 HIS B CA 1
ATOM 2213 C C . HIS B 1 180 ? 36.615 16.242 62.570 1.00 143.66 945 HIS B C 1
ATOM 2214 O O . HIS B 1 180 ? 36.716 15.954 63.766 1.00 145.03 945 HIS B O 1
ATOM 2221 N N . GLY B 1 181 ? 35.493 16.708 62.010 1.00 138.81 946 GLY B N 1
ATOM 2222 C CA . GLY B 1 181 ? 34.237 16.914 62.730 1.00 139.67 946 GLY B CA 1
ATOM 2223 C C . GLY B 1 181 ? 33.964 18.279 63.334 1.00 139.82 946 GLY B C 1
ATOM 2224 O O . GLY B 1 181 ? 33.369 18.371 64.420 1.00 141.14 946 GLY B O 1
ATOM 2225 N N . VAL B 1 182 ? 34.361 19.349 62.625 1.00 131.04 947 VAL B N 1
ATOM 2226 C CA . VAL B 1 182 ? 34.144 20.722 63.088 1.00 127.40 947 VAL B CA 1
ATOM 2227 C C . VAL B 1 182 ? 33.171 21.436 62.149 1.00 128.34 947 VAL B C 1
ATOM 2228 O O . VAL B 1 182 ? 33.301 21.326 60.925 1.00 126.89 947 VAL B O 1
ATOM 2232 N N . ASN B 1 183 ? 32.194 22.160 62.725 1.00 123.76 948 ASN B N 1
ATOM 2233 C CA . ASN B 1 183 ? 31.254 22.948 61.937 1.00 121.45 948 ASN B CA 1
ATOM 2234 C C . ASN B 1 183 ? 31.869 24.342 61.760 1.00 119.56 948 ASN B C 1
ATOM 2235 O O . ASN B 1 183 ? 31.495 25.291 62.461 1.00 119.03 948 ASN B O 1
ATOM 2240 N N . VAL B 1 184 ? 32.833 24.451 60.821 1.00 111.28 949 VAL B N 1
ATOM 2241 C CA . VAL B 1 184 ? 33.554 25.691 60.498 1.00 107.51 949 VAL B CA 1
ATOM 2242 C C . VAL B 1 184 ? 32.579 26.857 60.267 1.00 107.04 949 VAL B C 1
ATOM 2243 O O . VAL B 1 184 ? 32.874 27.987 60.655 1.00 105.28 949 VAL B O 1
ATOM 2247 N N . LEU B 1 185 ? 31.407 26.571 59.679 1.00 102.37 950 LEU B N 1
ATOM 2248 C CA . LEU B 1 185 ? 30.423 27.600 59.395 1.00 101.40 950 LEU B CA 1
ATOM 2249 C C . LEU B 1 185 ? 29.840 28.204 60.675 1.00 106.66 950 LEU B C 1
ATOM 2250 O O . LEU B 1 185 ? 29.970 29.413 60.878 1.00 107.04 950 LEU B O 1
ATOM 2255 N N . LEU B 1 186 ? 29.271 27.372 61.563 1.00 103.47 951 LEU B N 1
ATOM 2256 C CA . LEU B 1 186 ? 28.683 27.852 62.816 1.00 104.45 951 LEU B CA 1
ATOM 2257 C C . LEU B 1 186 ? 29.719 28.346 63.813 1.00 104.46 951 LEU B C 1
ATOM 2258 O O . LEU B 1 186 ? 29.656 29.512 64.225 1.00 103.70 951 LEU B O 1
ATOM 2263 N N . VAL B 1 187 ? 30.678 27.456 64.188 1.00 98.65 952 VAL B N 1
ATOM 2264 C CA . VAL B 1 187 ? 31.767 27.723 65.145 1.00 96.86 952 VAL B CA 1
ATOM 2265 C C . VAL B 1 187 ? 32.513 29.004 64.734 1.00 95.19 952 VAL B C 1
ATOM 2266 O O . VAL B 1 187 ? 32.777 29.863 65.584 1.00 95.07 952 VAL B O 1
ATOM 2270 N N . GLY B 1 188 ? 32.769 29.128 63.428 1.00 87.26 953 GLY B N 1
ATOM 2271 C CA . GLY B 1 188 ? 33.433 30.276 62.836 1.00 85.45 953 GLY B CA 1
ATOM 2272 C C . GLY B 1 188 ? 32.680 31.567 63.027 1.00 91.52 953 GLY B C 1
ATOM 2273 O O . GLY B 1 188 ? 33.220 32.509 63.611 1.00 91.06 953 GLY B O 1
ATOM 2274 N N . ALA B 1 189 ? 31.410 31.599 62.565 1.00 90.63 954 ALA B N 1
ATOM 2275 C CA . ALA B 1 189 ? 30.511 32.767 62.642 1.00 92.42 954 ALA B CA 1
ATOM 2276 C C . ALA B 1 189 ? 30.339 33.308 64.056 1.00 97.32 954 ALA B C 1
ATOM 2277 O O . ALA B 1 189 ? 30.281 34.525 64.243 1.00 97.07 954 ALA B O 1
ATOM 2279 N N . TYR B 1 190 ? 30.252 32.386 65.037 1.00 95.03 955 TYR B N 1
ATOM 2280 C CA . TYR B 1 190 ? 30.109 32.657 66.458 1.00 97.65 955 TYR B CA 1
ATOM 2281 C C . TYR B 1 190 ? 31.374 33.339 66.987 1.00 100.53 955 TYR B C 1
ATOM 2282 O O . TYR B 1 190 ? 31.307 34.459 67.514 1.00 100.75 955 TYR B O 1
ATOM 2291 N N . GLN B 1 191 ? 32.524 32.651 66.830 1.00 95.97 956 GLN B N 1
ATOM 2292 C CA . GLN B 1 191 ? 33.831 33.118 67.282 1.00 95.88 956 GLN B CA 1
ATOM 2293 C C . GLN B 1 191 ? 34.230 34.455 66.649 1.00 100.43 956 GLN B C 1
ATOM 2294 O O . GLN B 1 191 ? 34.676 35.336 67.375 1.00 101.42 956 GLN B O 1
ATOM 2300 N N . GLN B 1 192 ? 33.994 34.632 65.327 1.00 96.84 957 GLN B N 1
ATOM 2301 C CA . GLN B 1 192 ? 34.300 35.858 64.570 1.00 97.96 957 GLN B CA 1
ATOM 2302 C C . GLN B 1 192 ? 33.504 37.057 65.096 1.00 106.70 957 GLN B C 1
ATOM 2303 O O . GLN B 1 192 ? 34.063 38.147 65.209 1.00 107.10 957 GLN B O 1
ATOM 2309 N N . ALA B 1 193 ? 32.200 36.847 65.405 1.00 107.02 958 ALA B N 1
ATOM 2310 C CA . ALA B 1 193 ? 31.286 37.870 65.917 1.00 111.25 958 ALA B CA 1
ATOM 2311 C C . ALA B 1 193 ? 31.583 38.193 67.375 1.00 119.55 958 ALA B C 1
ATOM 2312 O O . ALA B 1 193 ? 31.518 39.366 67.770 1.00 122.43 958 ALA B O 1
ATOM 2314 N N . ARG B 1 194 ? 31.893 37.146 68.176 1.00 115.99 959 ARG B N 1
ATOM 2315 C CA . ARG B 1 194 ? 32.228 37.289 69.589 1.00 118.76 959 ARG B CA 1
ATOM 2316 C C . ARG B 1 194 ? 33.524 38.106 69.730 1.00 125.21 959 ARG B C 1
ATOM 2317 O O . ARG B 1 194 ? 33.549 39.038 70.521 1.00 127.46 959 ARG B O 1
ATOM 2325 N N . GLN B 1 195 ? 34.551 37.812 68.891 1.00 121.21 960 GLN B N 1
ATOM 2326 C CA . GLN B 1 195 ? 35.840 38.518 68.856 1.00 122.33 960 GLN B CA 1
ATOM 2327 C C . GLN B 1 195 ? 35.712 39.986 68.408 1.00 129.96 960 GLN B C 1
ATOM 2328 O O . GLN B 1 195 ? 36.578 40.798 68.735 1.00 131.94 960 GLN B O 1
ATOM 2334 N N . PHE B 1 196 ? 34.661 40.313 67.645 1.00 127.78 961 PHE B N 1
ATOM 2335 C CA . PHE B 1 196 ? 34.409 41.658 67.129 1.00 131.19 961 PHE B CA 1
ATOM 2336 C C . PHE B 1 196 ? 33.698 42.542 68.148 1.00 141.76 961 PHE B C 1
ATOM 2337 O O . PHE B 1 196 ? 34.145 43.657 68.405 1.00 144.75 961 PHE B O 1
ATOM 2345 N N . LEU B 1 197 ? 32.556 42.072 68.664 1.00 140.85 962 LEU B N 1
ATOM 2346 C CA . LEU B 1 197 ? 31.711 42.814 69.600 1.00 146.79 962 LEU B CA 1
ATOM 2347 C C . LEU B 1 197 ? 32.257 42.821 71.024 1.00 154.68 962 LEU B C 1
ATOM 2348 O O . LEU B 1 197 ? 32.162 43.842 71.706 1.00 158.94 962 LEU B O 1
ATOM 2353 N N . LEU B 1 198 ? 32.851 41.697 71.459 1.00 149.99 963 LEU B N 1
ATOM 2354 C CA . LEU B 1 198 ? 33.461 41.563 72.779 1.00 152.93 963 LEU B CA 1
ATOM 2355 C C . LEU B 1 198 ? 34.932 42.020 72.770 1.00 158.83 963 LEU B C 1
ATOM 2356 O O . LEU B 1 198 ? 35.600 41.920 73.802 1.00 160.19 963 LEU B O 1
ATOM 2361 N N . GLY B 1 199 ? 35.418 42.487 71.616 1.00 155.11 964 GLY B N 1
ATOM 2362 C CA . GLY B 1 199 ? 36.774 42.984 71.411 1.00 155.58 964 GLY B CA 1
ATOM 2363 C C . GLY B 1 199 ? 37.892 42.129 71.974 1.00 160.32 964 GLY B C 1
ATOM 2364 O O . GLY B 1 199 ? 38.873 42.676 72.489 1.00 162.32 964 GLY B O 1
ATOM 2365 N N . ASP B 1 200 ? 37.750 40.784 71.901 1.00 155.16 965 ASP B N 1
ATOM 2366 C CA . ASP B 1 200 ? 38.759 39.835 72.390 1.00 154.25 965 ASP B CA 1
ATOM 2367 C C . ASP B 1 200 ? 39.925 39.741 71.395 1.00 158.43 965 ASP B C 1
ATOM 2368 O O . ASP B 1 200 ? 39.713 39.908 70.184 1.00 155.99 965 ASP B O 1
ATOM 2373 N N . GLN B 1 201 ? 41.157 39.488 71.913 1.00 157.34 966 GLN B N 1
ATOM 2374 C CA . GLN B 1 201 ? 42.395 39.403 71.130 1.00 155.82 966 GLN B CA 1
ATOM 2375 C C . GLN B 1 201 ? 42.366 38.329 70.030 1.00 156.89 966 GLN B C 1
ATOM 2376 O O . GLN B 1 201 ? 42.387 37.124 70.311 1.00 154.78 966 GLN B O 1
ATOM 2378 N N . TYR B 1 202 ? 42.288 38.795 68.770 1.00 153.18 967 TYR B N 1
ATOM 2379 C CA . TYR B 1 202 ? 42.266 37.961 67.569 1.00 149.81 967 TYR B CA 1
ATOM 2380 C C . TYR B 1 202 ? 43.605 37.225 67.418 1.00 153.08 967 TYR B C 1
ATOM 2381 O O . TYR B 1 202 ? 43.614 36.017 67.158 1.00 150.88 967 TYR B O 1
ATOM 2383 N N . ALA B 1 203 ? 44.733 37.950 67.629 1.00 151.18 968 ALA B N 1
ATOM 2384 C CA . ALA B 1 203 ? 46.091 37.414 67.524 1.00 149.83 968 ALA B CA 1
ATOM 2385 C C . ALA B 1 203 ? 46.404 36.458 68.668 1.00 152.64 968 ALA B C 1
ATOM 2386 O O . ALA B 1 203 ? 46.320 36.840 69.843 1.00 154.54 968 ALA B O 1
ATOM 2388 N N . TYR B 1 204 ? 46.727 35.198 68.312 1.00 146.03 969 TYR B N 1
ATOM 2389 C CA . TYR B 1 204 ? 47.082 34.152 69.267 1.00 145.92 969 TYR B CA 1
ATOM 2390 C C . TYR B 1 204 ? 48.439 34.467 69.913 1.00 150.90 969 TYR B C 1
ATOM 2391 O O . TYR B 1 204 ? 49.303 35.111 69.299 1.00 150.82 969 TYR B O 1
ATOM 2400 N N . ARG B 1 205 ? 48.607 34.002 71.155 1.00 147.85 970 ARG B N 1
ATOM 2401 C CA . ARG B 1 205 ? 49.821 34.124 71.957 1.00 149.04 970 ARG B CA 1
ATOM 2402 C C . ARG B 1 205 ? 50.021 32.742 72.570 1.00 150.96 970 ARG B C 1
ATOM 2403 O O . ARG B 1 205 ? 49.145 32.253 73.291 1.00 151.16 970 ARG B O 1
ATOM 2411 N N . LEU B 1 206 ? 51.118 32.069 72.184 1.00 145.66 971 LEU B N 1
ATOM 2412 C CA . LEU B 1 206 ? 51.427 30.713 72.636 1.00 146.03 971 LEU B CA 1
ATOM 2413 C C . LEU B 1 206 ? 51.611 30.627 74.136 1.00 151.89 971 LEU B C 1
ATOM 2414 O O . LEU B 1 206 ? 52.256 31.493 74.734 1.00 152.69 971 LEU B O 1
ATOM 2419 N N . GLU B 1 207 ? 50.999 29.599 74.741 1.00 149.50 972 GLU B N 1
ATOM 2420 C CA . GLU B 1 207 ? 51.052 29.371 76.180 1.00 153.34 972 GLU B CA 1
ATOM 2421 C C . GLU B 1 207 ? 51.367 27.903 76.492 1.00 158.42 972 GLU B C 1
ATOM 2422 O O . GLU B 1 207 ? 50.870 27.025 75.776 1.00 156.17 972 GLU B O 1
ATOM 2428 N N . PRO B 1 208 ? 52.190 27.606 77.538 1.00 158.06 973 PRO B N 1
ATOM 2429 C CA . PRO B 1 208 ? 52.486 26.197 77.855 1.00 160.22 973 PRO B CA 1
ATOM 2430 C C . PRO B 1 208 ? 51.259 25.515 78.456 1.00 164.26 973 PRO B C 1
ATOM 2431 O O . PRO B 1 208 ? 50.577 26.098 79.303 1.00 165.61 973 PRO B O 1
ATOM 2435 N N . GLY B 1 209 ? 50.957 24.317 77.967 1.00 159.35 974 GLY B N 1
ATOM 2436 C CA . GLY B 1 209 ? 49.782 23.561 78.395 1.00 160.46 974 GLY B CA 1
ATOM 2437 C C . GLY B 1 209 ? 48.588 23.761 77.476 1.00 158.50 974 GLY B C 1
ATOM 2438 O O . GLY B 1 209 ? 47.603 23.012 77.551 1.00 159.42 974 GLY B O 1
ATOM 2439 N N . LYS B 1 210 ? 48.672 24.787 76.600 1.00 148.35 975 LYS B N 1
ATOM 2440 C CA . LYS B 1 210 ? 47.642 25.099 75.616 1.00 142.75 975 LYS B CA 1
ATOM 2441 C C . LYS B 1 210 ? 47.937 24.317 74.349 1.00 140.90 975 LYS B C 1
ATOM 2442 O O . LYS B 1 210 ? 49.030 24.433 73.785 1.00 139.60 975 LYS B O 1
ATOM 2448 N N . THR B 1 211 ? 46.978 23.475 73.946 1.00 134.42 976 THR B N 1
ATOM 2449 C CA . THR B 1 211 ? 47.026 22.667 72.729 1.00 131.10 976 THR B CA 1
ATOM 2450 C C . THR B 1 211 ? 46.279 23.455 71.652 1.00 126.58 976 THR B C 1
ATOM 2451 O O . THR B 1 211 ? 45.546 24.389 71.981 1.00 124.66 976 THR B O 1
ATOM 2455 N N . LEU B 1 212 ? 46.517 23.126 70.378 1.00 118.35 977 LEU B N 1
ATOM 2456 C CA . LEU B 1 212 ? 45.898 23.774 69.230 1.00 112.98 977 LEU B CA 1
ATOM 2457 C C . LEU B 1 212 ? 44.383 23.895 69.419 1.00 115.08 977 LEU B C 1
ATOM 2458 O O . LEU B 1 212 ? 43.839 24.985 69.221 1.00 112.92 977 LEU B O 1
ATOM 2463 N N . LYS B 1 213 ? 43.734 22.812 69.913 1.00 112.25 978 LYS B N 1
ATOM 2464 C CA . LYS B 1 213 ? 42.293 22.727 70.150 1.00 111.36 978 LYS B CA 1
ATOM 2465 C C . LYS B 1 213 ? 41.756 23.749 71.188 1.00 114.51 978 LYS B C 1
ATOM 2466 O O . LYS B 1 213 ? 40.557 24.007 71.200 1.00 114.08 978 LYS B O 1
ATOM 2472 N N . ASP B 1 214 ? 42.635 24.391 71.973 1.00 111.43 979 ASP B N 1
ATOM 2473 C CA . ASP B 1 214 ? 42.256 25.421 72.952 1.00 112.13 979 ASP B CA 1
ATOM 2474 C C . ASP B 1 214 ? 42.233 26.854 72.341 1.00 110.58 979 ASP B C 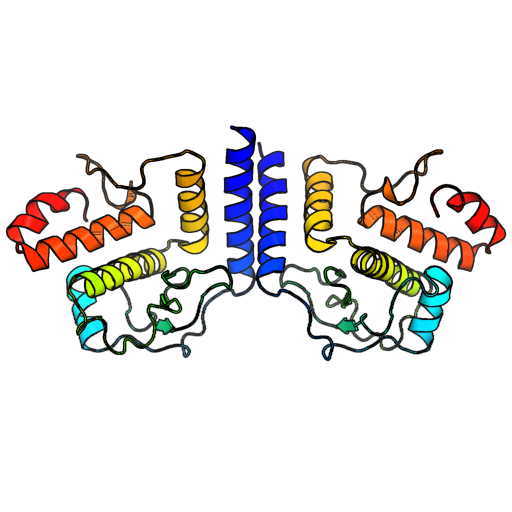1
ATOM 2475 O O . ASP B 1 214 ? 42.005 27.831 73.065 1.00 111.04 979 ASP B O 1
ATOM 2480 N N . TYR B 1 215 ? 42.454 26.968 71.014 1.00 102.19 980 TYR B N 1
ATOM 2481 C CA . TYR B 1 215 ? 42.475 28.233 70.265 1.00 98.63 980 TYR B CA 1
ATOM 2482 C C . TYR B 1 215 ? 41.311 28.264 69.261 1.00 100.41 980 TYR B C 1
ATOM 2483 O O . TYR B 1 215 ? 40.889 27.191 68.813 1.00 99.54 980 TYR B O 1
ATOM 2492 N N . ASN B 1 216 ? 40.835 29.487 68.864 1.00 95.95 981 ASN B N 1
ATOM 2493 C CA . ASN B 1 216 ? 39.762 29.717 67.865 1.00 94.48 981 ASN B CA 1
ATOM 2494 C C . ASN B 1 216 ? 40.023 28.879 66.621 1.00 98.16 981 ASN B C 1
ATOM 2495 O O . ASN B 1 216 ? 41.189 28.717 66.264 1.00 98.97 981 ASN B O 1
ATOM 2500 N N . ILE B 1 217 ? 38.976 28.470 65.873 1.00 92.94 982 ILE B N 1
ATOM 2501 C CA . ILE B 1 217 ? 39.204 27.766 64.600 1.00 90.43 982 ILE B CA 1
ATOM 2502 C C . ILE B 1 217 ? 40.123 28.614 63.677 1.00 91.89 982 ILE B C 1
ATOM 2503 O O . ILE B 1 217 ? 40.912 28.037 62.933 1.00 91.45 982 ILE B O 1
ATOM 2508 N N . GLU B 1 218 ? 40.060 29.971 63.783 1.00 87.41 983 GLU B N 1
ATOM 2509 C CA . GLU B 1 218 ? 40.886 30.900 63.010 1.00 86.69 983 GLU B CA 1
ATOM 2510 C C . GLU B 1 218 ? 42.338 30.905 63.492 1.00 93.01 983 GLU B C 1
ATOM 2511 O O . GLU B 1 218 ? 43.245 30.794 62.660 1.00 92.35 983 GLU B O 1
ATOM 2517 N N . GLN B 1 219 ? 42.562 31.027 64.830 1.00 90.88 984 GLN B N 1
ATOM 2518 C CA . GLN B 1 219 ? 43.900 30.978 65.432 1.00 90.96 984 GLN B CA 1
ATOM 2519 C C . GLN B 1 219 ? 44.550 29.655 65.023 1.00 94.61 984 GLN B C 1
ATOM 2520 O O . GLN B 1 219 ? 45.674 29.671 64.533 1.00 95.12 984 GLN B O 1
ATOM 2526 N N . GLN B 1 220 ? 43.798 28.535 65.101 1.00 91.02 985 GLN B N 1
ATOM 2527 C CA . GLN B 1 220 ? 44.245 27.204 64.675 1.00 91.50 985 GLN B CA 1
ATOM 2528 C C . GLN B 1 220 ? 44.828 27.253 63.256 1.00 95.02 985 GLN B C 1
ATOM 2529 O O . GLN B 1 220 ? 45.910 26.718 63.034 1.00 96.39 985 GLN B O 1
ATOM 2535 N N . GLY B 1 221 ? 44.161 27.975 62.354 1.00 89.71 986 GLY B N 1
ATOM 2536 C CA . GLY B 1 221 ? 44.618 28.186 60.985 1.00 88.87 986 GLY B CA 1
ATOM 2537 C C . GLY B 1 221 ? 45.933 28.949 60.906 1.00 93.03 986 GLY B C 1
ATOM 2538 O O . GLY B 1 221 ? 46.829 28.561 60.151 1.00 93.03 986 GLY B O 1
ATOM 2539 N N . ASP B 1 222 ? 46.052 30.054 61.677 1.00 89.22 987 ASP B N 1
ATOM 2540 C CA . ASP B 1 222 ? 47.235 30.914 61.727 1.00 89.40 987 ASP B CA 1
ATOM 2541 C C . ASP B 1 222 ? 48.427 30.154 62.296 1.00 95.49 987 ASP B C 1
ATOM 2542 O O . ASP B 1 222 ? 49.497 30.186 61.693 1.00 96.67 987 ASP B O 1
ATOM 2547 N N . ILE B 1 223 ? 48.237 29.453 63.439 1.00 92.12 988 ILE B N 1
ATOM 2548 C CA . ILE B 1 223 ? 49.260 28.648 64.129 1.00 93.14 988 ILE B CA 1
ATOM 2549 C C . ILE B 1 223 ? 49.909 27.646 63.169 1.00 95.55 988 ILE B C 1
ATOM 2550 O O . ILE B 1 223 ? 51.135 27.613 63.065 1.00 96.78 988 ILE B O 1
ATOM 2555 N N . VAL B 1 224 ? 49.085 26.857 62.458 1.00 89.59 989 VAL B N 1
ATOM 2556 C CA . VAL B 1 224 ? 49.539 25.850 61.501 1.00 89.89 989 VAL B CA 1
ATOM 2557 C C . VAL B 1 224 ? 50.298 26.496 60.333 1.00 93.66 989 VAL B C 1
ATOM 2558 O O . VAL B 1 224 ? 51.383 26.022 59.984 1.00 95.44 989 VAL B O 1
ATOM 2562 N N . ARG B 1 225 ? 49.759 27.600 59.778 1.00 88.02 990 ARG B N 1
ATOM 2563 C CA . ARG B 1 225 ? 50.373 28.352 58.682 1.00 87.26 990 ARG B CA 1
ATOM 2564 C C . ARG B 1 225 ? 51.716 28.908 59.126 1.00 91.47 990 ARG B C 1
ATOM 2565 O O . ARG B 1 225 ? 52.718 28.634 58.461 1.00 92.87 990 ARG B O 1
ATOM 2573 N N . ASP B 1 226 ? 51.750 29.641 60.266 1.00 87.20 991 ASP B N 1
ATOM 2574 C CA . ASP B 1 226 ? 52.982 30.212 60.832 1.00 88.88 991 ASP B CA 1
ATOM 2575 C C . ASP B 1 226 ? 54.039 29.146 61.105 1.00 94.32 991 ASP B C 1
ATOM 2576 O O . ASP B 1 226 ? 55.226 29.442 61.004 1.00 94.96 991 ASP B O 1
ATOM 2581 N N . TYR B 1 227 ? 53.607 27.904 61.419 1.00 91.83 992 TYR B N 1
ATOM 2582 C CA . TYR B 1 227 ? 54.508 26.782 61.631 1.00 94.45 992 TYR B CA 1
ATOM 2583 C C . TYR B 1 227 ? 55.163 26.418 60.291 1.00 98.66 992 TYR B C 1
ATOM 2584 O O . TYR B 1 227 ? 56.389 26.321 60.222 1.00 101.02 992 TYR B O 1
ATOM 2593 N N . PHE B 1 228 ? 54.331 26.188 59.250 1.00 92.67 993 PHE B N 1
ATOM 2594 C CA . PHE B 1 228 ? 54.752 25.855 57.890 1.00 93.43 993 PHE B CA 1
ATOM 2595 C C . PHE B 1 228 ? 55.751 26.908 57.380 1.00 98.15 993 PHE B C 1
ATOM 2596 O O . PHE B 1 228 ? 56.778 26.546 56.803 1.00 99.98 993 PHE B O 1
ATOM 2604 N N . LEU B 1 229 ? 55.454 28.206 57.614 1.00 92.54 994 LEU B N 1
ATOM 2605 C CA . LEU B 1 229 ? 56.319 29.308 57.188 1.00 92.91 994 LEU B CA 1
ATOM 2606 C C . LEU B 1 229 ? 57.637 29.293 57.942 1.00 99.88 994 LEU B C 1
ATOM 2607 O O . LEU B 1 229 ? 58.671 29.529 57.332 1.00 102.11 994 LEU B O 1
ATOM 2612 N N . ALA B 1 230 ? 57.611 28.982 59.250 1.00 96.93 995 ALA B N 1
ATOM 2613 C CA . ALA B 1 230 ? 58.828 28.892 60.069 1.00 99.65 995 ALA B CA 1
ATOM 2614 C C . ALA B 1 230 ? 59.700 27.727 59.611 1.00 105.74 995 ALA B C 1
ATOM 2615 O O . ALA B 1 230 ? 60.912 27.874 59.524 1.00 107.87 995 ALA B O 1
ATOM 2617 N N . ALA B 1 231 ? 59.073 26.589 59.282 1.00 102.41 996 ALA B N 1
ATOM 2618 C CA . ALA B 1 231 ? 59.749 25.388 58.804 1.00 105.48 996 ALA B CA 1
ATOM 2619 C C . ALA B 1 231 ? 60.356 25.582 57.415 1.00 110.09 996 ALA B C 1
ATOM 2620 O O . ALA B 1 231 ? 61.374 24.963 57.114 1.00 114.33 996 ALA B O 1
ATOM 2622 N N . ASN B 1 232 ? 59.747 26.431 56.577 1.00 102.50 997 ASN B N 1
ATOM 2623 C CA . ASN B 1 232 ? 60.262 26.701 55.235 1.00 103.04 997 ASN B CA 1
ATOM 2624 C C . ASN B 1 232 ? 61.333 27.799 55.260 1.00 105.03 997 ASN B C 1
ATOM 2625 O O . ASN B 1 232 ? 62.293 27.728 54.499 1.00 107.99 997 ASN B O 1
ATOM 2630 N N . ALA B 1 233 ? 61.188 28.784 56.150 1.00 97.45 998 ALA B N 1
ATOM 2631 C CA . ALA B 1 233 ? 62.116 29.900 56.254 1.00 98.41 998 ALA B CA 1
ATOM 2632 C C . ALA B 1 233 ? 63.341 29.643 57.138 1.00 105.37 998 ALA B C 1
ATOM 2633 O O . ALA B 1 233 ? 64.456 29.986 56.744 1.00 107.75 998 ALA B O 1
ATOM 2635 N N . PHE B 1 234 ? 63.129 29.067 58.335 1.00 101.68 999 PHE B N 1
ATOM 2636 C CA . PHE B 1 234 ? 64.158 28.829 59.352 1.00 104.35 999 PHE B CA 1
ATOM 2637 C C . PHE B 1 234 ? 64.475 27.339 59.619 1.00 114.36 999 PHE B C 1
ATOM 2638 O O . PHE B 1 234 ? 65.264 27.030 60.515 1.00 116.75 999 PHE B O 1
ATOM 2646 N N . GLY B 1 235 ? 63.895 26.445 58.818 1.00 113.40 1000 GLY B N 1
ATOM 2647 C CA . GLY B 1 235 ? 64.105 25.005 58.935 1.00 117.12 1000 GLY B CA 1
ATOM 2648 C C . GLY B 1 235 ? 63.262 24.365 60.018 1.00 123.61 1000 GLY B C 1
ATOM 2649 O O . GLY B 1 235 ? 62.761 25.058 60.914 1.00 121.40 1000 GLY B O 1
ATOM 2650 N N . GLU B 1 236 ? 63.113 23.027 59.949 1.00 124.27 1001 GLU B N 1
ATOM 2651 C CA . GLU B 1 236 ? 62.333 22.245 60.915 1.00 124.42 1001 GLU B CA 1
ATOM 2652 C C . GLU B 1 236 ? 62.843 22.359 62.351 1.00 129.83 1001 GLU B C 1
ATOM 2653 O O . GLU B 1 236 ? 62.045 22.288 63.271 1.00 127.92 1001 GLU B O 1
ATOM 2659 N N . ALA B 1 237 ? 64.151 22.570 62.540 1.00 130.41 1002 ALA B N 1
ATOM 2660 C CA . ALA B 1 237 ? 64.778 22.716 63.856 1.00 132.62 1002 ALA B CA 1
ATOM 2661 C C . ALA B 1 237 ? 64.142 23.851 64.677 1.00 132.88 1002 ALA B C 1
ATOM 2662 O O . ALA B 1 237 ? 63.652 23.608 65.782 1.00 131.55 1002 ALA B O 1
ATOM 2664 N N . SER B 1 238 ? 64.124 25.074 64.107 1.00 128.07 1003 SER B N 1
ATOM 2665 C CA . SER B 1 238 ? 63.587 26.293 64.715 1.00 125.60 1003 SER B CA 1
ATOM 2666 C C . SER B 1 238 ? 62.063 26.246 64.823 1.00 126.19 1003 SER B C 1
ATOM 2667 O O . SER B 1 238 ? 61.499 26.745 65.803 1.00 124.95 1003 SER B O 1
ATOM 2670 N N . ALA B 1 239 ? 61.401 25.647 63.820 1.00 120.44 1004 ALA B N 1
ATOM 2671 C CA . ALA B 1 239 ? 59.952 25.523 63.785 1.00 116.31 1004 ALA B CA 1
ATOM 2672 C C . ALA B 1 239 ? 59.441 24.548 64.836 1.00 120.70 1004 ALA B C 1
ATOM 2673 O O . ALA B 1 239 ? 58.534 24.902 65.586 1.00 119.37 1004 ALA B O 1
ATOM 2675 N N . ASN B 1 240 ? 60.022 23.333 64.904 1.00 119.57 1005 ASN B N 1
ATOM 2676 C CA . ASN B 1 240 ? 59.604 22.303 65.855 1.00 121.03 1005 ASN B CA 1
ATOM 2677 C C . ASN B 1 240 ? 59.877 22.682 67.310 1.00 126.20 1005 ASN B C 1
ATOM 2678 O O . ASN B 1 240 ? 59.119 22.259 68.169 1.00 125.72 1005 ASN B O 1
ATOM 2683 N N . SER B 1 241 ? 60.896 23.519 67.591 1.00 124.64 1006 SER B N 1
ATOM 2684 C CA . SER B 1 241 ? 61.185 23.960 68.964 1.00 126.42 1006 SER B CA 1
ATOM 2685 C C . SER B 1 241 ? 60.062 24.857 69.513 1.00 126.62 1006 SER B C 1
ATOM 2686 O O . SER B 1 241 ? 59.609 24.660 70.639 1.00 127.34 1006 SER B O 1
ATOM 2689 N N . ARG B 1 242 ? 59.586 25.799 68.692 1.00 119.58 1007 ARG B N 1
ATOM 2690 C CA . ARG B 1 242 ? 58.537 26.742 69.057 1.00 116.87 1007 ARG B CA 1
ATOM 2691 C C . ARG B 1 242 ? 57.120 26.150 69.043 1.00 119.45 1007 ARG B C 1
ATOM 2692 O O . ARG B 1 242 ? 56.343 26.460 69.942 1.00 118.51 1007 ARG B O 1
ATOM 2700 N N . PHE B 1 243 ? 56.781 25.319 68.038 1.00 115.97 1008 PHE B N 1
ATOM 2701 C CA . PHE B 1 243 ? 55.431 24.779 67.858 1.00 114.84 1008 PHE B CA 1
ATOM 2702 C C . PHE B 1 243 ? 55.169 23.344 68.385 1.00 124.27 1008 PHE B C 1
ATOM 2703 O O . PHE B 1 243 ? 54.014 22.906 68.336 1.00 122.90 1008 PHE B O 1
ATOM 2711 N N . ALA B 1 244 ? 56.201 22.628 68.904 1.00 126.89 1009 ALA B N 1
ATOM 2712 C CA . ALA B 1 244 ? 56.082 21.248 69.438 1.00 131.21 1009 ALA B CA 1
ATOM 2713 C C . ALA B 1 244 ? 54.996 21.066 70.506 1.00 136.60 1009 ALA B C 1
ATOM 2714 O O . ALA B 1 244 ? 54.340 20.018 70.548 1.00 137.98 1009 ALA B O 1
ATOM 2716 N N . GLY B 1 245 ? 54.846 22.079 71.359 1.00 132.36 1010 GLY B N 1
ATOM 2717 C CA . GLY B 1 245 ? 53.870 22.106 72.437 1.00 132.78 1010 GLY B CA 1
ATOM 2718 C C . GLY B 1 245 ? 52.437 22.145 71.955 1.00 132.58 1010 GLY B C 1
ATOM 2719 O O . GLY B 1 245 ? 51.672 21.225 72.256 1.00 134.57 1010 GLY B O 1
ATOM 2720 N N . VAL B 1 246 ? 52.070 23.198 71.184 1.00 123.59 1011 VAL B N 1
ATOM 2721 C CA . VAL B 1 246 ? 50.703 23.380 70.667 1.00 119.84 1011 VAL B CA 1
ATOM 2722 C C . VAL B 1 246 ? 50.224 22.243 69.771 1.00 123.27 1011 VAL B C 1
ATOM 2723 O O . VAL B 1 246 ? 49.029 21.934 69.795 1.00 122.24 1011 VAL B O 1
ATOM 2727 N N . LEU B 1 247 ? 51.128 21.621 68.991 1.00 120.52 1012 LEU B N 1
ATOM 2728 C CA . LEU B 1 247 ? 50.702 20.604 68.032 1.00 121.01 1012 LEU B CA 1
ATOM 2729 C C . LEU B 1 247 ? 50.825 19.141 68.512 1.00 130.10 1012 LEU B C 1
ATOM 2730 O O . LEU B 1 247 ? 51.812 18.784 69.160 1.00 133.12 1012 LEU B O 1
ATOM 2735 N N . LYS B 1 248 ? 49.782 18.323 68.172 1.00 126.77 1013 LYS B N 1
ATOM 2736 C CA . LYS B 1 248 ? 49.605 16.881 68.387 1.00 136.04 1013 LYS B CA 1
ATOM 2737 C C . LYS B 1 248 ? 48.589 16.291 67.401 1.00 141.58 1013 LYS B C 1
ATOM 2738 O O . LYS B 1 248 ? 48.662 16.556 66.197 1.00 101.33 1013 LYS B O 1
#

Secondary structure (DSSP, 8-state):
-HHHHHHHHHHHHHHHHHHHHHT-S--TTSS-BPPHHHHHHHHHHHTTSS-TTT-BEESS-SSTTS-TT-EE-SSSSEEE-GGG---S-GGGS-HHHHHHHHHHHHHHHHHHTT--HHHHHHHHHHHHHHT---SS----TT--GGGS-HHHHHHHHHHHHHHHHHSHHHHHHHHHTTT--/-HHHHHHHHHHHHHHHHHHHT-S--TTSS-BPPHHHHHHHHHHHTTSS-TTT-BEESS-SSTTS-TT-EE-SSSSEEE-GGG---S-GGGS-HHHHHHHHHHHHHHHHHHTT--HHHHHHHHHHHHHHS----S----TT--GGGS-HHHHHHHHHHHHHHHHHSHHHHHHHHHTTT--

Sequence (360 aa):
SPASAVAGIAAAVGAAVAVGKLLGGPDAEAGRALSEGEISLAKGVFGDSIDYSTVRLRDEDYVPWQGKDYVMAPNGHIYFGEELRGVADWSLESLQRQGLFIHEMTHVWQHQHGVNVLLVGAYQQARQFLLGDQYAYRLEPGKTLKDYNIEQQGDIVRDYFLAANAFGEASANSRFAGVLKASAVAGIAAAVGAAVAVGKLLGGPDAEAGRALSEGEISLAKGVFGDSIDYSTVRLRDEDYVPWQGKDYVMAPNGHIYFGEELRGVADWSLESLQRQGLFIHEMTHVWQHQHGVNVLLVGAYQQARQFLLGDQYAYRLEPGKTLKDYNIEQQGDIVRDYFLAANAFGEASANSRFAGVLK

Radius of gyration: 26.75 Å; Cα contacts (8 Å, |Δi|>4): 529; chains: 2; bounding box: 88×42×45 Å

Nearest PDB structures (foldseek):
  6h56-assembly1_B  TM=1.004E+00  e=6.037E-29  Pseudomonas aeruginosa PAO1
  6h56-assembly1_B  TM=1.006E+00  e=9.474E-30  Pseudomonas aeruginosa PAO1

Solvent-accessible surface area: 18513 Å² total; per-residue (Å²): 120,114,71,64,15,76,30,26,21,14,29,30,36,5,24,6,57,5,4,26,127,43,62,52,59,45,83,70,156,27,48,64,48,12,22,150,24,0,55,74,32,0,91,71,43,24,22,129,47,6,80,20,89,60,0,38,2,30,63,74,52,19,6,86,100,13,35,133,105,95,15,44,7,13,20,0,5,0,11,2,0,101,112,21,88,69,19,81,27,2,22,142,55,57,71,148,83,24,0,45,2,0,8,13,0,0,10,0,44,0,64,56,96,73,35,77,13,35,55,54,6,26,93,35,127,13,84,47,163,72,81,60,60,74,89,75,35,208,61,107,136,81,84,45,14,111,78,23,24,18,83,21,7,0,26,0,10,62,40,39,7,43,18,22,85,62,153,32,114,90,61,0,66,90,154,4,61,48,4,47,211,121,87,31,77,31,24,22,13,30,30,36,6,24,6,57,4,5,26,122,38,61,52,60,44,82,71,156,28,49,62,48,12,22,153,26,0,56,74,32,0,89,71,45,25,24,127,49,7,80,19,91,59,0,38,2,30,64,75,52,20,6,88,105,14,25,134,92,151,25,61,6,13,20,0,5,1,10,2,0,102,112,18,88,70,20,81,27,2,23,144,56,57,70,148,75,24,0,45,1,0,12,11,0,0,13,0,44,0,67,55,94,74,34,78,13,34,54,50,9,26,90,44,145,13,88,38,164,72,79,63,55,80,73,80,35,210,60,104,140,81,83,52,15,107,80,22,32,18,88,18,8,0,25,0,10,62,42,41,8,42,18,22,86,63,150,33,115,89,62,0,68,91,156,4,62,50,4,48,219

B-factor: mean 115.36, std 24.47, range [69.08, 209.74]

InterPro domains:
  IPR006531 Gp5/Type VI secretion system Vgr protein, OB-fold domain [PF04717] (386-453)
  IPR006533 Type VI secretion system, RhsGE-associated Vgr protein [TIGR01646] (19-502)
  IPR017847 Type VI secretion system, RhsGE-associated Vgr family subset [TIGR03361] (9-493)
  IPR018769 Type VI secretion system spike protein VgrG2, domain of unknown function DUF2345 [PF10106] (614-759)
  IPR028244 Putative type VI secretion system, Rhs element associated Vgr domain [PF13296] (475-581)
  IPR037026 Vgr protein, OB-fold domain superfamily [G3DSA:2.40.50.230] (358-456)
  IPR050708 Type VI secretion system VgrG/RHS [PTHR32305] (46-739)

Foldseek 3Di:
DVVCQVVQLVVLLVVLVVLCVPVPADDLPDAAAADPLRCVLLCVQCNPLADSSSEHEHAADSDPPADQCHWDQQRLYIYHHVVRPDPPHQSPDDLVSSLVSNLSVLNSSCNSVPDRCSNLVSNVVSNCVVVVPDPADDDDAPAALVNDGSNNSSVLSSVLSSCCVPVNPVRSCVVCVRRYD/DCQVVQLVVLLVVLVVLCVPCPADDLPDAAAADPLRCVLLCVQCNPLADSSSEHEHAADSDPPADQCHWDQQRLYIYHHVVRPDPPHQSPDDLVSSLVSNLSVLNSSCNSVPDRCSNLVSNVVRNCVVVVDDPADDDDAPAALVNDRSNNNSVLSSVLSSCCVPVNNVRSCVVNVRRYD

GO terms:
  GO:0005576 extracellular region (C, EXP)
  GO:0005515 protein binding (F, IPI)

Organism: Pseudomonas aeruginosa (strain ATCC 15692 / DSM 22644 / CIP 104116 / JCM 14847 / LMG 12228 / 1C / PRS 101 / PAO1) (NCBI:txid208964)